Protein AF-A0A0A1WTT0-F1 (afdb_monomer_lite)

Foldseek 3Di:
DDQLEFFAEAEAEDPADFDPVLVCVQAVPPPDDDDPPDPDDDSDDVVVLSCVPDVDHFDGPYYYHPPDPVSVVVLLVQLCCCQVVVFAAEEEEEAQAQDDPLVVCLCNQAVSVVVSCVVQVKFWAKKFKWKWQFDFADIDTPQDPPPDPPPDPPPPPDDRPGMDGHSVSVNVCSVPVVVVVSVVHLFKIKMKMWIWMAGPVRDIGIYIYIYIYGHCVSDDPVRLVLLLVLLLQLADLDADPSDTRVSNVSNVCSYPVHSYRYYYYQYAYRDPPCSVSNCSSSSSSSSNRNNSPDDDPDDDDDPPDDPPCVVVVVVPPDPDDDDDDDDDDDDDDDD

Structure (mmCIF, N/CA/C/O backbone):
data_AF-A0A0A1WTT0-F1
#
_entry.id   AF-A0A0A1WTT0-F1
#
loop_
_atom_site.group_PDB
_atom_site.id
_atom_site.type_symbol
_atom_site.label_atom_id
_atom_site.label_alt_id
_atom_site.label_comp_id
_atom_site.label_asym_id
_atom_site.label_entity_id
_atom_site.label_seq_id
_atom_site.pdbx_PDB_ins_code
_atom_site.Cartn_x
_atom_site.Cartn_y
_atom_site.Cartn_z
_atom_site.occupancy
_atom_site.B_iso_or_equiv
_atom_site.auth_seq_id
_atom_site.auth_comp_id
_atom_site.auth_asym_id
_atom_site.auth_atom_id
_atom_site.pdbx_PDB_model_num
ATOM 1 N N . MET A 1 1 ? -6.371 -22.970 2.492 1.00 36.97 1 MET A N 1
ATOM 2 C CA . MET A 1 1 ? -5.450 -22.029 3.170 1.00 36.97 1 MET A CA 1
ATOM 3 C C . MET A 1 1 ? -5.203 -20.861 2.227 1.00 36.97 1 MET A C 1
ATOM 5 O O . MET A 1 1 ? -4.864 -21.120 1.080 1.00 36.97 1 MET A O 1
ATOM 9 N N . SER A 1 2 ? -5.451 -19.620 2.660 1.00 51.97 2 SER A N 1
ATOM 10 C CA . SER A 1 2 ? -5.207 -18.418 1.844 1.00 51.97 2 SER A CA 1
ATOM 11 C C . SER A 1 2 ? -3.703 -18.248 1.595 1.00 51.97 2 SER A C 1
ATOM 13 O O . SER A 1 2 ? -2.897 -18.455 2.506 1.00 51.97 2 SER A O 1
ATOM 15 N N . ARG A 1 3 ? -3.309 -17.931 0.357 1.00 72.06 3 ARG A N 1
ATOM 16 C CA . ARG A 1 3 ? -1.909 -17.663 -0.005 1.00 72.06 3 ARG A CA 1
ATOM 17 C C . ARG A 1 3 ? -1.491 -16.350 0.666 1.00 72.06 3 ARG A C 1
ATOM 19 O O . ARG A 1 3 ? -2.094 -15.319 0.397 1.00 72.06 3 ARG A O 1
ATOM 26 N N . ARG A 1 4 ? -0.460 -16.386 1.521 1.00 84.12 4 ARG A N 1
ATOM 27 C CA . ARG A 1 4 ? -0.022 -15.227 2.333 1.00 84.12 4 ARG A CA 1
ATOM 28 C C . ARG A 1 4 ? 0.503 -14.044 1.519 1.00 84.12 4 ARG A C 1
ATOM 30 O O . ARG A 1 4 ? 0.520 -12.928 2.015 1.00 84.12 4 ARG A O 1
ATOM 37 N N . GLN A 1 5 ? 0.979 -14.301 0.307 1.00 89.31 5 GLN A N 1
ATOM 38 C CA . GLN A 1 5 ? 1.577 -13.302 -0.570 1.00 89.31 5 GLN A CA 1
ATOM 39 C C . GLN A 1 5 ? 0.854 -13.325 -1.914 1.00 89.31 5 GLN A C 1
ATOM 41 O O . GLN A 1 5 ? 0.660 -14.406 -2.475 1.00 89.31 5 GLN A O 1
ATOM 46 N N . ARG A 1 6 ? 0.466 -12.155 -2.423 1.00 91.38 6 ARG A N 1
ATOM 47 C CA . ARG A 1 6 ? -0.276 -12.006 -3.684 1.00 91.38 6 ARG A CA 1
ATOM 48 C C . ARG A 1 6 ? 0.384 -10.971 -4.581 1.00 91.38 6 ARG A C 1
ATOM 50 O O . ARG A 1 6 ? 0.850 -9.946 -4.088 1.00 91.38 6 ARG A O 1
ATOM 57 N N . VAL A 1 7 ? 0.404 -11.232 -5.884 1.00 91.88 7 VAL A N 1
ATOM 58 C CA . VAL A 1 7 ? 0.901 -10.303 -6.906 1.00 91.88 7 VAL A CA 1
ATOM 59 C C . VAL A 1 7 ? -0.252 -9.848 -7.786 1.00 91.88 7 VAL A C 1
ATOM 61 O O . VAL A 1 7 ? -0.847 -10.635 -8.522 1.00 91.88 7 VAL A O 1
ATOM 64 N N . VAL A 1 8 ? -0.537 -8.556 -7.714 1.00 92.50 8 VAL A N 1
ATOM 65 C CA . VAL A 1 8 ? -1.578 -7.861 -8.463 1.00 92.50 8 VAL A CA 1
ATOM 66 C C . VAL A 1 8 ? -0.905 -6.925 -9.461 1.00 92.50 8 VAL A C 1
ATOM 68 O O . VAL A 1 8 ? -0.031 -6.140 -9.097 1.00 92.50 8 VAL A O 1
ATOM 71 N N . VAL A 1 9 ? -1.316 -6.980 -10.722 1.00 91.19 9 VAL A N 1
ATOM 72 C CA . VAL A 1 9 ? -0.890 -6.032 -11.754 1.00 91.19 9 VAL A CA 1
ATOM 73 C C . VAL A 1 9 ? -2.063 -5.130 -12.095 1.00 91.19 9 VAL A C 1
ATOM 75 O O . VAL A 1 9 ? -3.096 -5.583 -12.593 1.00 91.19 9 VAL A O 1
ATOM 78 N N . VAL A 1 10 ? -1.895 -3.845 -11.805 1.00 89.56 10 VAL A N 1
ATOM 79 C CA . VAL A 1 10 ? -2.859 -2.801 -12.130 1.00 89.56 10 VAL A CA 1
ATOM 80 C C . VAL A 1 10 ? -2.398 -2.113 -13.398 1.00 89.56 10 VAL A C 1
ATOM 82 O O . VAL A 1 10 ? -1.283 -1.615 -13.485 1.00 89.56 10 VAL A O 1
ATOM 85 N N . VAL A 1 11 ? -3.256 -2.108 -14.401 1.00 86.00 11 VAL A N 1
ATOM 86 C CA . VAL A 1 11 ? -2.989 -1.498 -15.690 1.00 86.00 11 VAL A CA 1
ATOM 87 C C . VAL A 1 11 ? -3.626 -0.115 -15.693 1.00 86.00 11 VAL A C 1
ATOM 89 O O . VAL A 1 11 ? -4.854 0.012 -15.692 1.00 86.00 11 VAL A O 1
ATOM 92 N N . ASP A 1 12 ? -2.786 0.915 -15.662 1.00 76.56 12 ASP A N 1
ATOM 93 C CA . ASP A 1 12 ? -3.220 2.306 -15.637 1.00 76.56 12 ASP A CA 1
ATOM 94 C C . ASP A 1 12 ? -3.376 2.825 -17.065 1.00 76.56 12 ASP A C 1
ATOM 96 O O . ASP A 1 12 ? -2.408 2.983 -17.815 1.00 76.56 12 ASP A O 1
ATOM 100 N N . GLU A 1 13 ? -4.622 3.093 -17.444 1.00 63.16 13 GLU A N 1
ATOM 101 C CA . GLU A 1 13 ? -4.961 3.743 -18.705 1.00 63.16 13 GLU A CA 1
ATOM 102 C C . GLU A 1 13 ? -4.506 5.212 -18.636 1.00 63.16 13 GLU A C 1
ATOM 104 O O . GLU A 1 13 ? -5.165 6.045 -18.010 1.00 63.16 13 GLU A O 1
ATOM 109 N N . ASP A 1 14 ? -3.378 5.559 -19.270 1.00 53.72 14 ASP A N 1
ATOM 110 C CA . ASP A 1 14 ? -3.064 6.972 -19.499 1.00 53.72 14 ASP A CA 1
ATOM 111 C C . ASP A 1 14 ? -4.122 7.493 -20.486 1.00 53.72 14 ASP A C 1
ATOM 113 O O . ASP A 1 14 ? -4.325 6.931 -21.566 1.00 53.72 14 ASP A O 1
ATOM 117 N N . VAL A 1 15 ? -4.800 8.586 -20.132 1.00 45.38 15 VAL A N 1
ATOM 118 C CA . VAL A 1 15 ? -5.908 9.211 -20.890 1.00 45.38 15 VAL A CA 1
ATOM 119 C C . VAL A 1 15 ? -5.448 9.721 -22.278 1.00 45.38 15 VAL A C 1
ATOM 121 O O . VAL A 1 15 ? -6.205 10.315 -23.040 1.00 45.38 15 VAL A O 1
ATOM 124 N N . ARG A 1 16 ? -4.191 9.459 -22.655 1.00 43.25 16 ARG A N 1
ATOM 125 C CA . ARG A 1 16 ? -3.524 9.870 -23.895 1.00 43.25 16 ARG A CA 1
ATOM 126 C C . ARG A 1 16 ? -3.269 8.707 -24.867 1.00 43.25 16 ARG A C 1
ATOM 128 O O . ARG A 1 16 ? -2.198 8.613 -25.464 1.00 43.25 16 ARG A O 1
ATOM 135 N N . GLY A 1 17 ? -4.281 7.866 -25.086 1.00 40.44 17 GLY A N 1
ATOM 136 C CA . GLY A 1 17 ? -4.440 7.124 -26.347 1.00 40.44 17 GLY A CA 1
ATOM 137 C C . GLY A 1 17 ? -3.647 5.821 -26.508 1.00 40.44 17 GLY A C 1
ATOM 138 O O . GLY A 1 17 ? -3.229 5.503 -27.626 1.00 40.44 17 GLY A O 1
ATOM 139 N N . GLY A 1 18 ? -3.427 5.073 -25.425 1.00 47.12 18 GLY A N 1
ATOM 140 C CA . GLY A 1 18 ? -3.082 3.649 -25.516 1.00 47.12 18 GLY A CA 1
ATOM 141 C C . GLY A 1 18 ? -4.341 2.797 -25.706 1.00 47.12 18 GLY A C 1
ATOM 142 O O . GLY A 1 18 ? -5.344 3.073 -25.057 1.00 47.12 18 GLY A O 1
ATOM 143 N N . ASP A 1 19 ? -4.308 1.798 -26.595 1.00 51.75 19 ASP A N 1
ATOM 144 C CA . ASP A 1 19 ? -5.422 0.855 -26.778 1.00 51.75 19 ASP A CA 1
ATOM 145 C C . ASP A 1 19 ? -5.359 -0.242 -25.691 1.00 51.75 19 ASP A C 1
ATOM 147 O O . ASP A 1 19 ? -4.393 -1.014 -25.669 1.00 51.75 19 ASP A O 1
ATOM 151 N N . PRO A 1 20 ? -6.347 -0.328 -24.778 1.00 51.94 20 PRO A N 1
ATOM 152 C CA . PRO A 1 20 ? -6.371 -1.329 -23.714 1.00 51.94 20 PRO A CA 1
ATOM 153 C C . PRO A 1 20 ? -6.435 -2.769 -24.239 1.00 51.94 20 PRO A C 1
ATOM 155 O O . PRO A 1 20 ? -5.891 -3.668 -23.597 1.00 51.94 20 PRO A O 1
ATOM 158 N N . GLU A 1 21 ? -7.066 -3.004 -25.395 1.00 51.12 21 GLU A N 1
ATOM 159 C CA . GLU A 1 21 ? -7.228 -4.351 -25.963 1.00 51.12 21 GLU A CA 1
ATOM 160 C C . GLU A 1 21 ? -5.895 -4.918 -26.482 1.00 51.12 21 GLU A C 1
ATOM 162 O O . GLU A 1 21 ? -5.676 -6.128 -26.434 1.00 51.12 21 GLU A O 1
ATOM 167 N N . GLU A 1 22 ? -4.947 -4.067 -26.900 1.00 50.66 22 GLU A N 1
ATOM 168 C CA . GLU A 1 22 ? -3.605 -4.516 -27.302 1.00 50.66 22 GLU A CA 1
ATOM 169 C C . GLU A 1 22 ? -2.784 -5.039 -26.112 1.00 50.66 22 GLU A C 1
ATOM 171 O O . GLU A 1 22 ? -2.029 -6.002 -26.262 1.00 50.66 22 GLU A O 1
ATOM 176 N N . PHE A 1 23 ? -2.936 -4.434 -24.929 1.00 51.00 23 PHE A N 1
ATOM 177 C CA . PHE A 1 23 ? -2.198 -4.818 -23.720 1.00 51.00 23 PHE A CA 1
ATOM 178 C C . PHE A 1 23 ? -2.735 -6.116 -23.096 1.00 51.00 23 PHE A C 1
ATOM 180 O O . PHE A 1 23 ? -1.971 -6.915 -22.549 1.00 51.00 23 PHE A O 1
ATOM 187 N N . ARG A 1 24 ? -4.038 -6.381 -23.257 1.00 52.38 24 ARG A N 1
ATOM 188 C CA . ARG A 1 24 ? -4.673 -7.640 -22.835 1.00 52.38 24 ARG A CA 1
ATOM 189 C C . ARG A 1 24 ? -4.136 -8.879 -23.547 1.00 52.38 24 ARG A C 1
ATOM 191 O O . ARG A 1 24 ? -4.248 -9.957 -22.992 1.00 52.38 24 ARG A O 1
ATOM 198 N N . ASN A 1 25 ? -3.560 -8.743 -24.741 1.00 50.09 25 ASN A N 1
ATOM 199 C CA . ASN A 1 25 ? -2.991 -9.880 -25.475 1.00 50.09 25 ASN A CA 1
ATOM 200 C C . ASN A 1 25 ? -1.596 -10.293 -24.964 1.00 50.09 25 ASN A C 1
ATOM 202 O O . ASN A 1 25 ? -1.120 -11.375 -25.294 1.00 50.09 25 ASN A O 1
ATOM 206 N N . ILE A 1 26 ? -0.928 -9.427 -24.192 1.00 51.97 26 ILE A N 1
ATOM 207 C CA . ILE A 1 26 ? 0.430 -9.641 -23.659 1.00 51.97 26 ILE A CA 1
ATOM 208 C C . ILE A 1 26 ? 0.383 -10.329 -22.290 1.00 51.97 26 ILE A C 1
ATOM 210 O O . ILE A 1 26 ? 1.201 -11.197 -21.982 1.00 51.97 26 ILE A O 1
ATOM 214 N N . LEU A 1 27 ? -0.574 -9.926 -21.459 1.00 49.44 27 LEU A N 1
ATOM 215 C CA . LEU A 1 27 ? -0.872 -10.569 -20.188 1.00 49.44 27 LEU A CA 1
ATOM 216 C C . LEU A 1 27 ? -1.877 -11.675 -20.488 1.00 49.44 27 LEU A C 1
ATOM 218 O O . LEU A 1 27 ? -2.941 -11.366 -21.003 1.00 49.44 27 LEU A O 1
ATOM 222 N N . ASP A 1 28 ? -1.568 -12.941 -20.203 1.00 46.09 28 ASP A N 1
ATOM 223 C CA . ASP A 1 28 ? -2.525 -14.048 -20.370 1.00 46.09 28 ASP A CA 1
ATOM 224 C C . ASP A 1 28 ? -3.651 -13.864 -19.352 1.00 46.09 28 ASP A C 1
ATOM 226 O O . ASP A 1 28 ? -3.653 -14.438 -18.263 1.00 46.09 28 ASP A O 1
ATOM 230 N N . LEU A 1 29 ? -4.592 -12.980 -19.685 1.00 42.16 29 LEU A N 1
ATOM 231 C CA . LEU A 1 29 ? -5.858 -12.783 -19.008 1.00 42.16 29 LEU A CA 1
ATOM 232 C C . LEU A 1 29 ? -6.718 -14.001 -19.328 1.00 42.16 29 LEU A C 1
ATOM 234 O O . LEU A 1 29 ? -7.735 -13.912 -20.015 1.00 42.16 29 LEU A O 1
ATOM 238 N N . SER A 1 30 ? -6.312 -15.167 -18.831 1.00 31.83 30 SER A N 1
ATOM 239 C CA . SE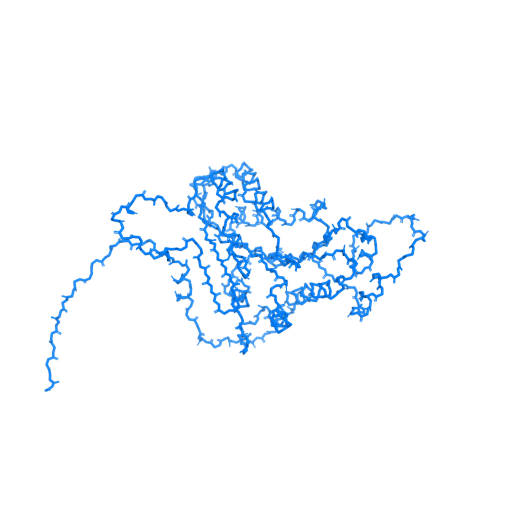R A 1 30 ? -7.128 -16.370 -18.848 1.00 31.83 30 SER A CA 1
ATOM 240 C C . SER A 1 30 ? -8.250 -16.223 -17.812 1.00 31.83 30 SER A C 1
ATOM 242 O O . SER A 1 30 ? -8.280 -16.893 -16.784 1.00 31.83 30 SER A O 1
ATOM 244 N N . MET A 1 31 ? -9.167 -15.299 -18.084 1.00 35.84 31 MET A N 1
ATOM 245 C CA . MET A 1 31 ? -10.524 -15.245 -17.560 1.00 35.84 31 MET A CA 1
ATOM 246 C C . MET A 1 31 ? -11.417 -15.171 -18.796 1.00 35.84 31 MET A C 1
ATOM 248 O O . MET A 1 31 ? -11.754 -14.110 -19.313 1.00 35.84 31 MET A O 1
ATOM 252 N N . SER A 1 32 ? -11.702 -16.353 -19.325 1.00 32.94 32 SER A N 1
ATOM 253 C CA . SER A 1 32 ? -12.512 -16.608 -20.506 1.00 32.94 32 SER A CA 1
ATOM 254 C C . SER A 1 32 ? -13.862 -15.883 -20.472 1.00 32.94 32 SER A C 1
ATOM 256 O O . SER A 1 32 ? -14.741 -16.244 -19.689 1.00 32.94 32 SER A O 1
ATOM 258 N N . ILE A 1 33 ? -14.065 -14.953 -21.406 1.00 30.52 33 ILE A N 1
ATOM 259 C CA . ILE A 1 33 ? -15.379 -14.683 -21.999 1.00 30.52 33 ILE A CA 1
ATOM 260 C C . ILE A 1 33 ? -15.189 -14.763 -23.520 1.00 30.52 33 ILE A C 1
ATOM 262 O O . ILE A 1 33 ? -14.532 -13.893 -24.092 1.00 30.52 33 ILE A O 1
ATOM 266 N N . PRO A 1 34 ? -15.706 -15.798 -24.204 1.00 31.39 34 PRO A N 1
ATOM 267 C CA . PRO A 1 34 ? -15.620 -15.878 -25.652 1.00 31.39 34 PRO A CA 1
ATOM 268 C C . PRO A 1 34 ? -16.610 -14.873 -26.252 1.00 31.39 34 PRO A C 1
ATOM 270 O O . PRO A 1 34 ? -17.809 -15.135 -26.308 1.00 31.39 34 PRO A O 1
ATOM 273 N N . SER A 1 35 ? -16.124 -13.713 -26.692 1.00 30.98 35 SER A N 1
ATOM 274 C CA . SER A 1 35 ? -16.900 -12.828 -27.565 1.00 30.98 35 SER A CA 1
ATOM 275 C C . SER A 1 35 ? -16.474 -13.070 -29.020 1.00 30.98 35 SER A C 1
ATOM 277 O O . SER A 1 35 ? -15.307 -12.847 -29.344 1.00 30.98 35 SER A O 1
ATOM 279 N N . PRO A 1 36 ? -17.367 -13.528 -29.922 1.00 32.72 36 PRO A N 1
ATOM 280 C CA . PRO A 1 36 ? -17.009 -13.873 -31.300 1.00 32.72 36 PRO A CA 1
ATOM 281 C C . PRO A 1 36 ? -16.819 -12.662 -32.230 1.00 32.72 36 PRO A C 1
ATOM 283 O O . PRO A 1 36 ? -16.646 -12.829 -33.436 1.00 32.72 36 PRO A O 1
ATOM 286 N N . ALA A 1 37 ? -16.839 -11.438 -31.705 1.00 33.56 37 ALA A N 1
ATOM 287 C CA . ALA A 1 37 ? -16.840 -10.222 -32.505 1.00 33.56 37 ALA A CA 1
ATOM 288 C C . ALA A 1 37 ? -15.607 -9.367 -32.216 1.00 33.56 37 ALA A C 1
ATOM 290 O O . ALA A 1 37 ? -15.724 -8.391 -31.497 1.00 33.56 37 ALA A O 1
ATOM 291 N N . LEU A 1 38 ? -14.441 -9.726 -32.765 1.00 35.44 38 LEU A N 1
ATOM 292 C CA . LEU A 1 38 ? -13.295 -8.815 -32.945 1.00 35.44 38 LEU A CA 1
ATOM 293 C C . LEU A 1 38 ? -12.311 -9.412 -33.972 1.00 35.44 38 LEU A C 1
ATOM 295 O O . LEU A 1 38 ? -11.136 -9.655 -33.712 1.00 35.44 38 LEU A O 1
ATOM 299 N N . LYS A 1 39 ? -12.804 -9.669 -35.190 1.00 33.00 39 LYS A N 1
ATOM 300 C CA . LYS A 1 39 ? -11.925 -9.793 -36.358 1.00 33.00 39 LYS A CA 1
ATOM 301 C C . LYS A 1 39 ? -11.583 -8.391 -36.852 1.00 33.00 39 LYS A C 1
ATOM 303 O O . LYS A 1 39 ? -12.399 -7.745 -37.497 1.00 33.00 39 LYS A O 1
ATOM 308 N N . GLY A 1 40 ? -10.345 -7.991 -36.583 1.00 36.81 40 GLY A N 1
ATOM 309 C CA . GLY A 1 40 ? -9.610 -7.030 -37.396 1.00 36.81 40 GLY A CA 1
ATOM 310 C C . GLY A 1 40 ? -9.748 -5.573 -36.987 1.00 36.81 40 GLY A C 1
ATOM 311 O O . GLY A 1 40 ? -10.482 -4.843 -37.627 1.00 36.81 40 GLY A O 1
ATOM 312 N N . PHE A 1 41 ? -8.920 -5.128 -36.042 1.00 31.88 41 PHE A N 1
ATOM 313 C CA . PHE A 1 41 ? -8.279 -3.811 -36.102 1.00 31.88 41 PHE A CA 1
ATOM 314 C C . PHE A 1 41 ? -6.842 -3.934 -35.568 1.00 31.88 41 PHE A C 1
ATOM 316 O O . PHE A 1 41 ? -6.527 -4.809 -34.767 1.00 31.88 41 PHE A O 1
ATOM 323 N N . LYS A 1 42 ? -5.938 -3.158 -36.169 1.00 38.00 42 LYS A N 1
ATOM 324 C CA . LYS A 1 42 ? -4.487 -3.382 -36.229 1.00 38.00 42 LYS A CA 1
ATOM 325 C C . LYS A 1 42 ? -3.784 -3.222 -34.872 1.00 38.00 42 LYS A C 1
ATOM 327 O O . LYS A 1 42 ? -3.286 -2.145 -34.577 1.00 38.00 42 LYS A O 1
ATOM 332 N N . SER A 1 43 ? -3.654 -4.342 -34.162 1.00 39.31 43 SER A N 1
ATOM 333 C CA . SER A 1 43 ? -2.720 -4.583 -33.056 1.00 39.31 43 SER A CA 1
ATOM 334 C C . SER A 1 43 ? -1.309 -4.851 -33.588 1.00 39.31 43 SER A C 1
ATOM 336 O O . SER A 1 43 ? -1.030 -5.948 -34.070 1.00 39.31 43 SER A O 1
ATOM 338 N N . ALA A 1 44 ? -0.418 -3.856 -33.596 1.00 36.12 44 ALA A N 1
ATOM 339 C CA . ALA A 1 44 ? 0.934 -4.067 -34.144 1.00 36.12 44 ALA A CA 1
ATOM 340 C C . ALA A 1 44 ? 2.075 -3.342 -33.423 1.00 36.12 44 ALA A C 1
ATOM 342 O O . ALA A 1 44 ? 3.227 -3.751 -33.580 1.00 36.12 44 ALA A O 1
ATOM 343 N N . ILE A 1 45 ? 1.804 -2.284 -32.652 1.00 38.31 45 ILE A N 1
ATOM 344 C CA . ILE A 1 45 ? 2.880 -1.445 -32.100 1.00 38.31 45 ILE A CA 1
ATOM 345 C C . ILE A 1 45 ? 3.226 -1.855 -30.662 1.00 38.31 45 ILE A C 1
ATOM 347 O O . ILE A 1 45 ? 4.407 -2.044 -30.380 1.00 38.31 45 ILE A O 1
ATOM 351 N N . TYR A 1 46 ? 2.244 -2.100 -29.782 1.00 37.06 46 TYR A N 1
ATOM 352 C CA . TYR A 1 46 ? 2.532 -2.595 -28.424 1.00 37.06 46 TYR A CA 1
ATOM 353 C C . TYR A 1 46 ? 2.825 -4.086 -28.368 1.00 37.06 46 TYR A C 1
ATOM 355 O O . TYR A 1 46 ? 3.748 -4.493 -27.662 1.00 37.06 46 TYR A O 1
ATOM 363 N N . ALA A 1 47 ? 2.091 -4.879 -29.159 1.00 36.25 47 ALA A N 1
ATOM 364 C CA . ALA A 1 47 ? 2.333 -6.310 -29.292 1.00 36.25 47 ALA A CA 1
ATOM 365 C C . ALA A 1 47 ? 3.805 -6.582 -29.639 1.00 36.25 47 ALA A C 1
ATOM 367 O O . ALA A 1 47 ? 4.420 -7.418 -28.996 1.00 36.25 47 ALA A O 1
ATOM 368 N N . LYS A 1 48 ? 4.418 -5.794 -30.540 1.00 35.00 48 LYS A N 1
ATOM 369 C CA . LYS A 1 48 ? 5.840 -5.937 -30.889 1.00 35.00 48 LYS A CA 1
ATOM 370 C C . LYS A 1 48 ? 6.796 -5.704 -29.715 1.00 35.00 48 LYS A C 1
ATOM 372 O O . LYS A 1 48 ? 7.737 -6.475 -29.561 1.00 35.00 48 LYS A O 1
ATOM 377 N N . TRP A 1 49 ? 6.589 -4.675 -28.893 1.00 36.44 49 TRP A N 1
ATOM 378 C CA . TRP A 1 49 ? 7.536 -4.332 -27.821 1.00 36.44 49 TRP A CA 1
ATOM 379 C C . TRP A 1 49 ? 7.512 -5.335 -26.671 1.00 36.44 49 TRP A C 1
ATOM 381 O O . TRP A 1 49 ? 8.572 -5.795 -26.259 1.00 36.44 49 TRP A O 1
ATOM 391 N N . ALA A 1 50 ? 6.330 -5.781 -26.248 1.00 38.53 50 ALA A N 1
ATOM 392 C CA . ALA A 1 50 ? 6.245 -6.812 -25.219 1.00 38.53 50 ALA A CA 1
ATOM 393 C C . ALA A 1 50 ? 6.649 -8.210 -25.727 1.00 38.53 50 ALA A C 1
ATOM 395 O O . ALA A 1 50 ? 7.241 -8.982 -24.973 1.00 38.53 50 ALA A O 1
ATOM 396 N N . THR A 1 51 ? 6.422 -8.527 -27.014 1.00 40.59 51 THR A N 1
ATOM 397 C CA . THR A 1 51 ? 6.892 -9.799 -27.606 1.00 40.59 51 THR A CA 1
ATOM 398 C C . THR A 1 51 ? 8.411 -9.896 -27.741 1.00 40.59 51 THR A C 1
ATOM 400 O O . THR A 1 51 ? 8.930 -11.003 -27.850 1.00 40.59 51 THR A O 1
ATOM 403 N N . HIS A 1 52 ? 9.147 -8.776 -27.733 1.00 39.50 52 HIS A N 1
ATOM 404 C CA . HIS A 1 52 ? 10.610 -8.818 -27.823 1.00 39.50 52 HIS A CA 1
ATOM 405 C C . HIS A 1 52 ? 11.292 -9.203 -26.498 1.00 39.50 52 HIS A C 1
ATOM 407 O O . HIS A 1 52 ? 12.409 -9.716 -26.544 1.00 39.50 52 HIS A O 1
ATOM 413 N N . ALA A 1 53 ? 10.643 -9.003 -25.344 1.00 44.88 53 ALA A N 1
ATOM 414 C CA . ALA A 1 53 ? 11.217 -9.299 -24.025 1.00 44.88 53 ALA A CA 1
ATOM 415 C C . ALA A 1 53 ? 10.689 -10.600 -23.394 1.00 44.88 53 ALA A C 1
ATOM 417 O O . ALA A 1 53 ? 11.427 -11.272 -22.672 1.00 44.88 53 ALA A O 1
ATOM 418 N N . HIS A 1 54 ? 9.444 -10.991 -23.682 1.00 46.53 54 HIS A N 1
ATOM 419 C CA . HIS A 1 54 ? 8.823 -12.172 -23.082 1.00 46.53 54 HIS A CA 1
ATOM 420 C C . HIS A 1 54 ? 8.280 -13.114 -24.164 1.00 46.53 54 HIS A C 1
ATOM 422 O O . HIS A 1 54 ? 7.282 -12.835 -24.821 1.00 46.53 54 HIS A O 1
ATOM 428 N N . THR A 1 55 ? 8.945 -14.259 -24.344 1.00 46.62 55 THR A N 1
ATOM 429 C CA . THR A 1 55 ? 8.531 -15.330 -25.271 1.00 46.62 55 THR A CA 1
ATOM 430 C C . THR A 1 55 ? 7.401 -16.203 -24.718 1.00 46.62 55 THR A C 1
ATOM 432 O O . THR A 1 55 ? 6.858 -17.034 -25.444 1.00 46.62 55 THR A O 1
ATOM 435 N N . GLN A 1 56 ? 7.037 -16.020 -23.445 1.00 52.72 56 GLN A N 1
ATOM 436 C CA . GLN A 1 56 ? 5.935 -16.706 -22.778 1.00 52.72 56 GLN A CA 1
ATOM 437 C C . GLN A 1 56 ? 4.981 -15.700 -22.126 1.00 52.72 56 GLN A C 1
ATOM 439 O O . GLN A 1 56 ? 5.430 -14.636 -21.689 1.00 52.72 56 GLN A O 1
ATOM 444 N N . PRO A 1 57 ? 3.685 -16.035 -22.012 1.00 63.72 57 PRO A N 1
ATOM 445 C CA . PRO A 1 57 ? 2.724 -15.155 -21.374 1.00 63.72 57 PRO A CA 1
ATOM 446 C C . PRO A 1 57 ? 2.992 -15.016 -19.869 1.00 63.72 57 PRO A C 1
ATOM 448 O O . PRO A 1 57 ? 3.214 -16.011 -19.173 1.00 63.72 57 PRO A O 1
ATOM 451 N N . LEU A 1 58 ? 2.943 -13.785 -19.356 1.00 73.25 58 LEU A N 1
ATOM 452 C CA . LEU A 1 58 ? 3.095 -13.511 -17.925 1.00 73.25 58 LEU A CA 1
ATOM 453 C C . LEU A 1 58 ? 1.808 -13.866 -17.168 1.00 73.25 58 LEU A C 1
ATOM 455 O O . LEU A 1 58 ? 0.705 -13.597 -17.646 1.00 73.25 58 LEU A O 1
ATOM 459 N N . ARG A 1 59 ? 1.952 -14.447 -15.969 1.00 77.00 59 ARG A N 1
ATOM 460 C CA . ARG A 1 59 ? 0.841 -14.853 -15.094 1.00 77.00 59 ARG A CA 1
ATOM 461 C C . ARG A 1 59 ? 0.997 -14.249 -13.704 1.00 77.00 59 ARG A C 1
ATOM 463 O O . ARG A 1 59 ? 2.085 -14.302 -13.139 1.00 77.00 59 ARG A O 1
ATOM 470 N N . PHE A 1 60 ? -0.101 -13.735 -13.156 1.00 86.44 60 PHE A N 1
ATOM 471 C CA . PHE A 1 60 ? -0.175 -13.090 -11.841 1.00 86.44 60 PHE A CA 1
ATOM 472 C C . PHE A 1 60 ? -1.458 -13.511 -11.111 1.00 86.44 60 PHE A C 1
ATOM 474 O O . PHE A 1 60 ? -2.354 -14.077 -11.735 1.00 86.44 60 PHE A O 1
ATOM 481 N N . ASP A 1 61 ? -1.568 -13.238 -9.805 1.00 88.25 61 ASP A N 1
ATOM 482 C CA . ASP A 1 61 ? -2.771 -13.594 -9.032 1.00 88.25 61 ASP A CA 1
ATOM 483 C C . ASP A 1 61 ? -3.994 -12.765 -9.456 1.00 88.25 61 ASP A C 1
ATOM 485 O O . ASP A 1 61 ? -5.125 -13.244 -9.385 1.00 88.25 61 ASP A O 1
ATOM 489 N N . CYS A 1 62 ? -3.774 -11.523 -9.898 1.00 89.62 62 CYS A N 1
ATOM 490 C CA . CYS A 1 62 ? -4.816 -10.627 -10.387 1.00 89.62 62 CYS A CA 1
ATOM 491 C C . CYS A 1 62 ? -4.231 -9.634 -11.399 1.00 89.62 62 CYS A C 1
ATOM 493 O O . CYS A 1 62 ? -3.158 -9.076 -11.172 1.00 89.62 62 CYS A O 1
ATOM 495 N N . VAL A 1 63 ? -4.932 -9.406 -12.513 1.00 87.00 63 VAL A N 1
ATOM 496 C CA . VAL A 1 63 ? -4.542 -8.444 -13.554 1.00 87.00 63 VAL A CA 1
ATOM 497 C C . VAL A 1 63 ? -5.772 -7.674 -14.016 1.00 87.00 63 VAL A C 1
ATOM 499 O O . VAL A 1 63 ? -6.745 -8.274 -14.469 1.00 87.00 63 VAL A O 1
ATOM 502 N N . GLY A 1 64 ? -5.744 -6.348 -13.936 1.00 85.00 64 GLY A N 1
ATOM 503 C CA . GLY A 1 64 ? -6.850 -5.512 -14.404 1.00 85.00 64 GLY A CA 1
ATOM 504 C C . GLY A 1 64 ? -6.588 -4.031 -14.191 1.00 85.00 64 GLY A C 1
ATOM 505 O O . GLY A 1 64 ? -5.491 -3.639 -13.831 1.00 85.00 64 GLY A O 1
ATOM 506 N N . THR A 1 65 ? -7.594 -3.192 -14.391 1.00 84.81 65 THR A N 1
ATOM 507 C CA . THR A 1 65 ? -7.536 -1.755 -14.098 1.00 84.81 65 THR A CA 1
ATOM 508 C C . THR A 1 65 ? -8.161 -1.466 -12.733 1.00 84.81 65 THR A C 1
ATOM 510 O O . THR A 1 65 ? -8.956 -2.253 -12.211 1.00 84.81 65 THR A O 1
ATOM 513 N N . THR A 1 66 ? -7.891 -0.295 -12.156 1.00 80.75 66 THR A N 1
ATOM 514 C CA . THR A 1 66 ? -8.532 0.160 -10.900 1.00 80.75 66 THR A CA 1
ATOM 515 C C . THR A 1 66 ? -10.069 0.216 -10.980 1.00 80.75 66 THR A C 1
ATOM 517 O O . THR A 1 66 ? -10.772 0.154 -9.963 1.00 80.75 66 THR A O 1
ATOM 520 N N . ARG A 1 67 ? -10.627 0.281 -12.199 1.00 81.31 67 ARG A N 1
ATOM 521 C CA . ARG A 1 67 ? -12.075 0.253 -12.458 1.00 81.31 67 ARG A CA 1
ATOM 522 C C . ARG A 1 67 ? -12.670 -1.149 -12.350 1.00 81.31 67 ARG A C 1
ATOM 524 O O . ARG A 1 67 ? -13.875 -1.269 -12.108 1.00 81.31 67 ARG A O 1
ATOM 531 N N . ASN A 1 68 ? -11.872 -2.206 -12.473 1.00 85.19 68 ASN A N 1
ATOM 532 C CA . ASN A 1 68 ? -12.361 -3.572 -12.348 1.00 85.19 68 ASN A CA 1
ATOM 533 C C . ASN A 1 68 ? -12.737 -3.905 -10.894 1.00 85.19 68 ASN A C 1
ATOM 535 O O . ASN A 1 68 ? -11.977 -3.669 -9.955 1.00 85.19 68 ASN A O 1
ATOM 539 N N . ALA A 1 69 ? -13.920 -4.497 -10.701 1.00 87.44 69 ALA A N 1
ATOM 540 C CA . ALA A 1 69 ? -14.412 -4.868 -9.372 1.00 87.44 69 ALA A CA 1
ATOM 541 C C . ALA A 1 69 ? -13.518 -5.906 -8.675 1.00 87.44 69 ALA A C 1
ATOM 543 O O . ALA A 1 69 ? -13.316 -5.816 -7.469 1.00 87.44 69 ALA A O 1
ATOM 544 N N . PHE A 1 70 ? -12.942 -6.842 -9.433 1.00 86.62 70 PHE A N 1
ATOM 545 C CA . PHE A 1 70 ? -12.045 -7.866 -8.895 1.00 86.62 70 PHE A CA 1
ATOM 546 C C . PHE A 1 70 ? -10.697 -7.291 -8.421 1.00 86.62 70 PHE A C 1
ATOM 548 O O . PHE A 1 70 ? -10.157 -7.774 -7.436 1.00 86.62 70 PHE A O 1
ATOM 555 N N . VAL A 1 71 ? -10.188 -6.209 -9.032 1.00 87.38 71 VAL A N 1
ATOM 556 C CA . VAL A 1 71 ? -8.999 -5.497 -8.522 1.00 87.38 71 VAL A CA 1
ATOM 557 C C . VAL A 1 71 ? -9.332 -4.803 -7.203 1.00 87.38 71 VAL A C 1
ATOM 559 O O . VAL A 1 71 ? -8.579 -4.897 -6.241 1.00 87.38 71 VAL A O 1
ATOM 562 N N . ARG A 1 72 ? -10.503 -4.157 -7.104 1.00 90.00 72 ARG A N 1
ATOM 563 C CA . ARG A 1 72 ? -10.962 -3.581 -5.827 1.00 90.00 72 ARG A CA 1
ATOM 564 C C . ARG A 1 72 ? -11.171 -4.639 -4.743 1.00 90.00 72 ARG A C 1
ATOM 566 O O . ARG A 1 72 ? -10.936 -4.355 -3.570 1.00 90.00 72 ARG A O 1
ATOM 573 N N . ALA A 1 73 ? -11.588 -5.843 -5.130 1.00 92.19 73 ALA A N 1
ATOM 574 C CA . ALA A 1 73 ? -11.754 -6.960 -4.210 1.00 92.19 73 ALA A CA 1
ATOM 575 C C . ALA A 1 73 ? -10.427 -7.390 -3.563 1.00 92.19 73 ALA A C 1
ATOM 577 O O . ALA A 1 73 ? -10.453 -7.795 -2.409 1.00 92.19 73 ALA A O 1
ATOM 578 N N . GLU A 1 74 ? -9.276 -7.224 -4.226 1.00 94.75 74 GLU A N 1
ATOM 579 C CA . GLU A 1 74 ? -7.962 -7.505 -3.622 1.00 94.75 74 GLU A CA 1
ATOM 580 C C . GLU A 1 74 ? -7.684 -6.618 -2.401 1.00 94.75 74 GLU A C 1
ATOM 582 O O . GLU A 1 74 ? -7.287 -7.114 -1.348 1.00 94.75 74 GLU A O 1
ATOM 587 N N . TYR A 1 75 ? -7.958 -5.313 -2.501 1.00 95.00 75 TYR A N 1
ATOM 588 C CA . TYR A 1 75 ? -7.817 -4.405 -1.358 1.00 95.00 75 TYR A CA 1
ATOM 589 C C . TYR A 1 75 ? -8.838 -4.711 -0.263 1.00 95.00 75 TYR A C 1
ATOM 591 O O . TYR A 1 75 ? -8.511 -4.643 0.918 1.00 95.00 75 TYR A O 1
ATOM 599 N N . ALA A 1 76 ? -10.065 -5.084 -0.640 1.00 93.81 76 ALA A N 1
ATOM 600 C CA . ALA A 1 76 ? -11.064 -5.521 0.326 1.00 93.81 76 ALA A CA 1
ATOM 601 C C . ALA A 1 76 ? -10.583 -6.768 1.084 1.00 93.81 76 ALA A C 1
ATOM 603 O O . ALA A 1 76 ? -10.626 -6.754 2.307 1.00 93.81 76 ALA A O 1
ATOM 604 N N . MET A 1 77 ? -10.050 -7.775 0.380 1.00 94.69 77 MET A N 1
ATOM 605 C CA . MET A 1 77 ? -9.485 -8.996 0.965 1.00 94.69 77 MET A CA 1
ATOM 606 C C . MET A 1 77 ? -8.319 -8.705 1.911 1.00 94.69 77 MET A C 1
ATOM 608 O O . MET A 1 77 ? -8.250 -9.298 2.982 1.00 94.69 77 MET A O 1
ATOM 612 N N . LEU A 1 78 ? -7.433 -7.768 1.563 1.00 96.06 78 LEU A N 1
ATOM 613 C CA . LEU A 1 78 ? -6.384 -7.314 2.479 1.00 96.06 78 LEU A CA 1
ATOM 614 C C . LEU A 1 78 ? -6.983 -6.756 3.782 1.00 96.06 78 LEU A C 1
ATOM 616 O O . LEU A 1 78 ? -6.483 -7.037 4.869 1.00 96.06 78 LEU A O 1
ATOM 620 N N . MET A 1 79 ? -8.084 -6.007 3.694 1.00 96.81 79 MET A N 1
ATOM 621 C CA . MET A 1 79 ? -8.776 -5.470 4.869 1.00 96.81 79 MET A CA 1
ATOM 622 C C . MET A 1 79 ? -9.526 -6.554 5.665 1.00 96.81 79 MET A C 1
ATOM 624 O O . MET A 1 79 ? -9.632 -6.428 6.887 1.00 96.81 79 MET A O 1
ATOM 628 N N . ASP A 1 80 ? -10.022 -7.622 5.025 1.00 95.75 80 ASP A N 1
ATOM 629 C CA . ASP A 1 80 ? -10.508 -8.825 5.724 1.00 95.75 80 ASP A CA 1
ATOM 630 C C . ASP A 1 80 ? -9.380 -9.472 6.531 1.00 95.75 80 ASP A C 1
ATOM 632 O O . ASP A 1 80 ? -9.539 -9.692 7.732 1.00 95.75 80 ASP A O 1
ATOM 636 N N . GLU A 1 81 ? -8.230 -9.741 5.907 1.00 95.38 81 GLU A N 1
ATOM 637 C CA . GLU A 1 81 ? -7.087 -10.353 6.599 1.00 95.38 81 GLU A CA 1
ATOM 638 C C . GLU A 1 81 ? -6.646 -9.505 7.805 1.00 95.38 81 GLU A C 1
ATOM 640 O O . GLU A 1 81 ? -6.394 -10.028 8.896 1.00 95.38 81 GLU A O 1
ATOM 645 N N . LEU A 1 82 ? -6.650 -8.179 7.642 1.00 96.31 82 LEU A N 1
ATOM 646 C CA . LEU A 1 82 ? -6.286 -7.240 8.695 1.00 96.31 82 LEU A CA 1
ATOM 647 C C . LEU A 1 82 ? -7.266 -7.257 9.876 1.00 96.31 82 LEU A C 1
ATOM 649 O O . LEU A 1 82 ? -6.841 -7.411 11.018 1.00 96.31 82 LEU A O 1
ATOM 653 N N . PHE A 1 83 ? -8.569 -7.088 9.637 1.00 96.31 83 PHE A N 1
ATOM 654 C CA . PHE A 1 83 ? -9.543 -6.870 10.718 1.00 96.31 83 PHE A CA 1
ATOM 655 C C . PHE A 1 83 ? -10.301 -8.127 11.143 1.00 96.31 83 PHE A C 1
ATOM 657 O O . PHE A 1 83 ? -10.512 -8.335 12.340 1.00 96.31 83 PHE A O 1
ATOM 664 N N . LEU A 1 84 ? -10.713 -8.962 10.187 1.00 93.94 84 LEU A N 1
ATOM 665 C CA . LEU A 1 84 ? -11.444 -10.197 10.473 1.00 93.94 84 LEU A CA 1
ATOM 666 C C . LEU A 1 84 ? -10.482 -11.269 10.994 1.00 93.94 84 LEU A C 1
ATOM 668 O O . LEU A 1 84 ? -10.729 -11.844 12.054 1.00 93.94 84 LEU A O 1
ATOM 672 N N . ASN A 1 85 ? -9.360 -11.474 10.299 1.00 93.19 85 ASN A N 1
ATOM 673 C CA . ASN A 1 85 ? -8.360 -12.480 10.678 1.00 93.19 85 ASN A CA 1
ATOM 674 C C . ASN A 1 85 ? -7.283 -11.936 11.625 1.00 93.19 85 ASN A C 1
ATOM 676 O O . ASN A 1 85 ? -6.426 -12.698 12.074 1.00 93.19 85 ASN A O 1
ATOM 680 N N . ARG A 1 86 ? -7.341 -10.639 11.961 1.00 93.44 86 ARG A N 1
ATOM 681 C CA . ARG A 1 86 ? -6.482 -9.977 12.960 1.00 93.44 86 ARG A CA 1
ATOM 682 C C . ARG A 1 86 ? -4.990 -10.161 12.677 1.00 93.44 86 ARG A C 1
ATOM 684 O O . ARG A 1 86 ? -4.193 -10.324 13.600 1.00 93.44 86 ARG A O 1
ATOM 691 N N . SER A 1 87 ? -4.625 -10.177 11.400 1.00 91.31 87 SER A N 1
ATOM 692 C CA . SER A 1 87 ? -3.263 -10.443 10.950 1.00 91.31 87 SER A CA 1
ATOM 693 C C . SER A 1 87 ? -2.576 -9.163 10.490 1.00 91.31 87 SER A C 1
ATOM 695 O O . SER A 1 87 ? -3.197 -8.300 9.874 1.00 91.31 87 SER A O 1
ATOM 697 N N . SER A 1 88 ? -1.277 -9.034 10.762 1.00 91.38 88 SER A N 1
ATOM 698 C CA . SER A 1 88 ? -0.507 -7.905 10.237 1.00 91.38 88 SER A CA 1
ATOM 699 C C . SER A 1 88 ? -0.389 -8.005 8.719 1.00 91.38 88 SER A C 1
ATOM 701 O O . SER A 1 88 ? -0.065 -9.069 8.185 1.00 91.38 88 SER A O 1
ATOM 703 N N . CYS A 1 89 ? -0.644 -6.896 8.032 1.00 94.62 89 CYS A N 1
ATOM 704 C CA . CYS A 1 89 ? -0.684 -6.846 6.577 1.00 94.62 89 CYS A CA 1
ATOM 705 C C . CYS A 1 89 ? 0.302 -5.816 6.026 1.00 94.62 89 CYS A C 1
ATOM 707 O O . CYS A 1 89 ? 0.515 -4.757 6.614 1.00 94.62 89 CYS A O 1
ATOM 709 N N . CYS A 1 90 ? 0.889 -6.104 4.870 1.00 94.31 90 CYS A N 1
ATOM 710 C CA . CYS A 1 90 ? 1.695 -5.157 4.119 1.00 94.31 90 CYS A CA 1
ATOM 711 C C . CYS A 1 90 ? 1.120 -4.972 2.714 1.00 94.31 90 CYS A C 1
ATOM 713 O O . CYS A 1 90 ? 0.828 -5.939 2.010 1.00 94.31 90 CYS A O 1
ATOM 715 N N . LEU A 1 91 ? 0.974 -3.720 2.299 1.00 96.56 91 LEU A N 1
ATOM 716 C CA . LEU A 1 91 ? 0.601 -3.349 0.946 1.00 96.56 91 LEU A CA 1
ATOM 717 C C . LEU A 1 91 ? 1.780 -2.630 0.295 1.00 96.56 91 LEU A C 1
ATOM 719 O O . LEU A 1 91 ? 2.095 -1.499 0.654 1.00 96.56 91 LEU A O 1
ATOM 723 N N . LEU A 1 92 ? 2.401 -3.264 -0.692 1.00 95.38 92 LEU A N 1
ATOM 724 C CA . LEU A 1 92 ? 3.487 -2.685 -1.471 1.00 95.38 92 LEU A CA 1
ATOM 725 C C . LEU A 1 92 ? 3.001 -2.310 -2.854 1.00 95.38 92 LEU A C 1
ATOM 727 O O . LEU A 1 92 ? 2.678 -3.184 -3.653 1.00 95.38 92 LEU A O 1
ATOM 731 N N . GLN A 1 93 ? 2.989 -1.018 -3.151 1.00 95.81 93 GLN A N 1
ATOM 732 C CA . GLN A 1 93 ? 2.561 -0.504 -4.443 1.00 95.81 93 GLN A CA 1
ATOM 733 C C . GLN A 1 93 ? 3.748 0.081 -5.202 1.00 95.81 93 GLN A C 1
ATOM 735 O O . GLN A 1 93 ? 4.414 0.992 -4.714 1.00 95.81 93 GLN A O 1
ATOM 740 N N . PHE A 1 94 ? 3.994 -0.430 -6.403 1.00 95.19 94 PHE A N 1
ATOM 741 C CA . PHE A 1 94 ? 5.051 0.016 -7.300 1.00 95.19 94 PHE A CA 1
ATOM 742 C C . PHE A 1 94 ? 4.451 0.916 -8.364 1.00 95.19 94 PHE A C 1
ATOM 744 O O . PHE A 1 94 ? 3.741 0.444 -9.251 1.00 95.19 94 PHE A O 1
ATOM 751 N N . PHE A 1 95 ? 4.764 2.203 -8.297 1.00 93.62 95 PHE A N 1
ATOM 752 C CA . PHE A 1 95 ? 4.304 3.205 -9.245 1.00 93.62 95 PHE A CA 1
ATOM 753 C C . PHE A 1 95 ? 5.421 3.600 -10.216 1.00 93.62 95 PHE A C 1
ATOM 755 O O . PHE A 1 95 ? 6.581 3.734 -9.810 1.00 93.62 95 PHE A O 1
ATOM 762 N N . PRO A 1 96 ? 5.094 3.858 -11.494 1.00 90.19 96 PRO A N 1
ATOM 763 C CA . PRO A 1 96 ? 6.077 4.309 -12.471 1.00 90.19 96 PRO A CA 1
ATOM 764 C C . PRO A 1 96 ? 6.581 5.724 -12.152 1.00 90.19 96 PRO A C 1
ATOM 766 O O . PRO A 1 96 ? 7.759 6.023 -12.342 1.00 90.19 96 PRO A O 1
ATOM 769 N N . LEU A 1 97 ? 5.689 6.584 -11.653 1.00 89.12 97 LEU A N 1
ATOM 770 C CA . LEU A 1 97 ? 5.931 7.985 -11.320 1.00 89.12 97 LEU A CA 1
ATOM 771 C C . LEU A 1 97 ? 5.498 8.272 -9.884 1.00 89.12 97 LEU A C 1
ATOM 773 O O . LEU A 1 97 ? 4.655 7.573 -9.324 1.00 89.12 97 LEU A O 1
ATOM 777 N N . ARG A 1 98 ? 6.060 9.331 -9.299 1.00 90.12 98 ARG A N 1
ATOM 778 C CA . ARG A 1 98 ? 5.680 9.795 -7.969 1.00 90.12 98 ARG A CA 1
ATOM 779 C C . ARG A 1 98 ? 4.433 10.664 -8.016 1.00 90.12 98 ARG A C 1
ATOM 781 O O . ARG A 1 98 ? 4.510 11.863 -8.271 1.00 90.12 98 ARG A O 1
ATOM 788 N N . GLU A 1 99 ? 3.301 10.051 -7.706 1.00 89.00 99 GLU A N 1
ATOM 789 C CA . GLU A 1 99 ? 1.998 10.706 -7.628 1.00 89.00 99 GLU A CA 1
ATOM 790 C C . GLU A 1 99 ? 1.362 10.470 -6.258 1.00 89.00 99 GLU A C 1
ATOM 792 O O . GLU A 1 99 ? 1.479 9.388 -5.682 1.00 89.00 99 GLU A O 1
ATOM 797 N N . CYS A 1 100 ? 0.698 11.497 -5.723 1.00 88.19 100 CYS A N 1
ATOM 798 C CA . CYS A 1 100 ? 0.081 11.421 -4.405 1.00 88.19 100 CYS A CA 1
ATOM 799 C C . CYS A 1 100 ? -1.191 10.569 -4.452 1.00 88.19 100 CYS A C 1
ATOM 801 O O . CYS A 1 100 ? -2.185 10.954 -5.066 1.00 88.19 100 CYS A O 1
ATOM 803 N N . GLN A 1 101 ? -1.191 9.448 -3.735 1.00 92.06 101 GLN A N 1
ATOM 804 C CA . GLN A 1 101 ? -2.299 8.490 -3.709 1.00 92.06 101 GLN A CA 1
ATOM 805 C C . GLN A 1 101 ? -3.360 8.839 -2.651 1.00 92.06 101 GLN A C 1
ATOM 807 O O . GLN A 1 101 ? -3.931 7.960 -2.009 1.00 92.06 101 GLN A O 1
ATOM 812 N N . ILE A 1 102 ? -3.641 10.131 -2.447 1.00 93.81 102 ILE A N 1
ATOM 813 C CA . ILE A 1 102 ? -4.523 10.600 -1.367 1.00 93.81 102 ILE A CA 1
ATOM 814 C C . ILE A 1 102 ? -5.934 10.010 -1.455 1.00 93.81 102 ILE A C 1
ATOM 816 O O . ILE A 1 102 ? -6.462 9.536 -0.455 1.00 93.81 102 ILE A O 1
ATOM 820 N N . SER A 1 103 ? -6.535 9.974 -2.647 1.00 93.69 103 SER A N 1
ATOM 821 C CA . SER A 1 103 ? -7.881 9.415 -2.831 1.00 93.69 103 SER A CA 1
ATOM 822 C C . SER A 1 103 ? -7.924 7.926 -2.490 1.00 93.69 103 SER A C 1
ATOM 824 O O . SER A 1 103 ? -8.867 7.461 -1.853 1.00 93.69 103 SER A O 1
ATOM 826 N N . PHE A 1 104 ? -6.881 7.186 -2.872 1.00 94.25 104 PHE A N 1
ATOM 827 C CA . PHE A 1 104 ? -6.732 5.777 -2.527 1.00 94.25 104 PHE A CA 1
ATOM 828 C C . PHE A 1 104 ? -6.596 5.584 -1.011 1.00 94.25 104 PHE A C 1
ATOM 830 O O . PHE A 1 104 ? -7.329 4.783 -0.433 1.00 94.25 104 PHE A O 1
ATOM 837 N N . LEU A 1 105 ? -5.721 6.355 -0.357 1.00 97.00 105 LEU A N 1
ATOM 838 C CA . LEU A 1 105 ? -5.508 6.281 1.089 1.00 97.00 105 LEU A CA 1
ATOM 839 C C . LEU A 1 105 ? -6.769 6.643 1.877 1.00 97.00 105 LEU A C 1
ATOM 841 O O . LEU A 1 105 ? -7.105 5.939 2.823 1.00 97.00 105 LEU A O 1
ATOM 845 N N . CYS A 1 106 ? -7.503 7.683 1.474 1.00 96.88 106 CYS A N 1
ATOM 846 C CA . CYS A 1 106 ? -8.788 8.026 2.086 1.00 96.88 106 CYS A CA 1
ATOM 847 C C . CYS A 1 106 ? -9.785 6.864 1.967 1.00 96.88 106 CYS A C 1
ATOM 849 O O . CYS A 1 106 ? -10.399 6.480 2.959 1.00 96.88 106 CYS A O 1
ATOM 851 N N . ASN A 1 107 ? -9.912 6.254 0.788 1.00 95.44 107 ASN A N 1
ATOM 852 C CA . ASN A 1 107 ? -10.827 5.128 0.602 1.00 95.44 107 ASN A CA 1
ATOM 853 C C . ASN A 1 107 ? -10.424 3.912 1.452 1.00 95.44 107 ASN A C 1
ATOM 855 O O . ASN A 1 107 ? -11.275 3.316 2.109 1.00 95.44 107 ASN A O 1
ATOM 859 N N . LEU A 1 108 ? -9.138 3.556 1.471 1.00 96.94 108 LEU A N 1
ATOM 860 C CA . LEU A 1 108 ? -8.648 2.378 2.188 1.00 96.94 108 LEU A CA 1
ATOM 861 C C . LEU A 1 108 ? -8.673 2.572 3.712 1.00 96.94 108 LEU A C 1
ATOM 863 O O . LEU A 1 108 ? -9.153 1.707 4.438 1.00 96.94 108 LEU A O 1
ATOM 867 N N . LEU A 1 109 ? -8.159 3.699 4.206 1.00 98.06 109 LEU A N 1
ATOM 868 C CA . LEU A 1 109 ? -7.912 3.928 5.634 1.00 98.06 109 LEU A CA 1
ATOM 869 C C . LEU A 1 109 ? -9.098 4.546 6.382 1.00 98.06 109 LEU A C 1
ATOM 871 O O . LEU A 1 109 ? -9.109 4.542 7.611 1.00 98.06 109 LEU A O 1
ATOM 875 N N . VAL A 1 110 ? -10.075 5.095 5.658 1.00 97.38 110 VAL A N 1
ATOM 876 C CA . VAL A 1 110 ? -11.279 5.706 6.239 1.00 97.38 110 VAL A CA 1
ATOM 877 C C . VAL A 1 110 ? -12.488 4.869 5.852 1.00 97.38 110 VAL A C 1
ATOM 879 O O . VAL A 1 110 ? -13.039 4.170 6.697 1.00 97.38 110 VAL A O 1
ATOM 882 N N . SER A 1 111 ? -12.865 4.866 4.571 1.00 96.75 111 SER A N 1
ATOM 883 C CA . SER A 1 111 ? -14.121 4.247 4.131 1.00 96.75 111 SER A CA 1
ATOM 884 C C . SER A 1 111 ? -14.151 2.732 4.335 1.00 96.75 111 SER A C 1
ATOM 886 O O . SER A 1 111 ? -15.128 2.210 4.872 1.00 96.75 111 SER A O 1
ATOM 888 N N . GLU A 1 112 ? -13.097 2.011 3.944 1.00 96.19 112 GLU A N 1
ATOM 889 C CA . GLU A 1 112 ? -13.045 0.561 4.160 1.00 96.19 112 GLU A CA 1
ATOM 890 C C . GLU A 1 112 ? -12.876 0.212 5.644 1.00 96.19 112 GLU A C 1
ATOM 892 O O . GLU A 1 112 ? -13.505 -0.739 6.101 1.00 96.19 112 GLU A O 1
ATOM 897 N N . VAL A 1 113 ? -12.131 0.994 6.434 1.00 97.69 113 VAL A N 1
ATOM 898 C CA . VAL A 1 113 ? -12.052 0.785 7.894 1.00 97.69 113 VAL A CA 1
ATOM 899 C C . VAL A 1 113 ? -13.428 0.938 8.544 1.00 97.69 113 VAL A C 1
ATOM 901 O O . VAL A 1 113 ? -13.865 0.027 9.247 1.00 97.69 113 VAL A O 1
ATOM 904 N N . ASP A 1 114 ? -14.146 2.031 8.274 1.00 97.00 114 ASP A N 1
ATOM 905 C CA . ASP A 1 114 ? -15.484 2.281 8.833 1.00 97.00 114 ASP A CA 1
ATOM 906 C C . ASP A 1 114 ? -16.468 1.174 8.454 1.00 97.00 114 ASP A C 1
ATOM 908 O O . ASP A 1 114 ? -17.185 0.638 9.304 1.00 97.00 114 ASP A O 1
ATOM 912 N N . LYS A 1 115 ? -16.450 0.762 7.183 1.00 96.19 115 LYS A N 1
ATOM 913 C CA . LYS A 1 115 ? -17.258 -0.351 6.683 1.00 96.19 115 LYS A CA 1
ATOM 914 C C . LYS A 1 115 ? -16.956 -1.649 7.433 1.00 96.19 115 LYS A C 1
ATOM 916 O O . LYS A 1 115 ? -17.890 -2.363 7.796 1.00 96.19 115 LYS A O 1
ATOM 921 N N . ARG A 1 116 ? -15.683 -1.963 7.703 1.00 95.69 116 ARG A N 1
ATOM 922 C CA . ARG A 1 116 ? -15.300 -3.169 8.461 1.00 95.69 116 ARG A CA 1
ATOM 923 C C . ARG A 1 116 ? -15.691 -3.088 9.922 1.00 95.69 116 ARG A C 1
ATOM 925 O O . ARG A 1 116 ? -16.221 -4.067 10.438 1.00 95.69 116 ARG A O 1
ATOM 932 N N . MET A 1 117 ? -15.492 -1.943 10.570 1.00 96.31 117 MET A N 1
ATOM 933 C CA . MET A 1 117 ? -15.941 -1.739 11.950 1.00 96.31 117 MET A CA 1
ATOM 934 C C . MET A 1 117 ? -17.455 -1.949 12.066 1.00 96.31 117 MET A C 1
ATOM 936 O O . MET A 1 117 ? -17.904 -2.672 12.952 1.00 96.31 117 MET A O 1
ATOM 940 N N . MET A 1 118 ? -18.233 -1.417 11.117 1.00 95.56 118 MET A N 1
ATOM 941 C CA . MET A 1 118 ? -19.684 -1.603 11.064 1.00 95.56 118 MET A CA 1
ATOM 942 C C . MET A 1 118 ? -20.078 -3.076 10.871 1.00 95.56 118 MET A C 1
ATOM 944 O O . MET A 1 118 ? -20.894 -3.590 11.633 1.00 95.56 118 MET A O 1
ATOM 948 N N . VAL A 1 119 ? -19.491 -3.770 9.888 1.00 94.94 119 VAL A N 1
ATOM 949 C CA . VAL A 1 119 ? -19.794 -5.188 9.600 1.00 94.94 119 VAL A CA 1
ATOM 950 C C . VAL A 1 119 ? -19.431 -6.096 10.776 1.00 94.94 119 VAL A C 1
ATOM 952 O O . VAL A 1 119 ? -20.189 -7.004 11.108 1.00 94.94 119 VAL A O 1
ATOM 955 N N . LEU A 1 120 ? -18.296 -5.842 11.431 1.00 94.56 120 LEU A N 1
ATOM 956 C CA . LEU A 1 120 ? -17.836 -6.612 12.589 1.00 94.56 120 LEU A CA 1
ATOM 957 C C . LEU A 1 120 ? -18.556 -6.234 13.892 1.00 94.56 120 LEU A C 1
ATOM 959 O O . LEU A 1 120 ? -18.297 -6.861 14.919 1.00 94.56 120 LEU A O 1
ATOM 963 N N . GLN A 1 121 ? -19.415 -5.206 13.870 1.00 95.62 121 GLN A N 1
ATOM 964 C CA . GLN A 1 121 ? -19.988 -4.578 15.067 1.00 95.62 121 GLN A CA 1
ATOM 965 C C . GLN A 1 121 ? -18.902 -4.220 16.098 1.00 95.62 121 GLN A C 1
ATOM 967 O O . GLN A 1 121 ? -19.077 -4.369 17.308 1.00 95.62 121 GLN A O 1
ATOM 972 N N . ALA A 1 122 ? -17.748 -3.785 15.594 1.00 95.94 122 ALA A N 1
ATOM 973 C CA . ALA A 1 122 ? -16.581 -3.424 16.374 1.00 95.94 122 ALA A CA 1
ATOM 974 C C . ALA A 1 122 ? -16.506 -1.906 16.556 1.00 95.94 122 ALA A C 1
ATOM 976 O O . ALA A 1 122 ? -16.985 -1.125 15.732 1.00 95.94 122 ALA A O 1
ATOM 977 N N . LYS A 1 123 ? -15.855 -1.480 17.637 1.00 96.38 123 LYS A N 1
ATOM 978 C CA . LYS A 1 123 ? -15.600 -0.070 17.921 1.00 96.38 123 LYS A CA 1
ATOM 979 C C . LYS A 1 123 ? -14.116 0.220 17.783 1.00 96.38 123 LYS A C 1
ATOM 981 O O . LYS A 1 123 ? -13.303 -0.291 18.552 1.00 96.38 123 LYS A O 1
ATOM 986 N N . LEU A 1 124 ? -13.771 1.086 16.839 1.00 97.31 124 LEU A N 1
ATOM 987 C CA . LEU A 1 124 ? -12.426 1.632 16.731 1.00 97.31 124 LEU A CA 1
ATOM 988 C C . LEU A 1 124 ? -12.121 2.497 17.965 1.00 97.31 124 LEU A C 1
ATOM 990 O O . LEU A 1 124 ? -12.911 3.367 18.334 1.00 97.31 124 LEU A O 1
ATOM 994 N N . LEU A 1 125 ? -10.992 2.230 18.618 1.00 96.81 125 LEU A N 1
ATOM 995 C CA . LEU A 1 125 ? -10.568 2.923 19.837 1.00 96.81 125 LEU A CA 1
ATOM 996 C C . LEU A 1 125 ? -9.436 3.911 19.560 1.00 96.81 125 LEU A C 1
ATOM 998 O O . LEU A 1 125 ? -9.382 4.978 20.170 1.00 96.81 125 LEU A O 1
ATOM 1002 N N . ARG A 1 126 ? -8.504 3.537 18.677 1.00 97.00 126 ARG A N 1
ATOM 1003 C CA . ARG A 1 126 ? -7.299 4.318 18.391 1.00 97.00 126 ARG A CA 1
ATOM 1004 C C . ARG A 1 126 ? -6.697 3.917 17.048 1.00 97.00 126 ARG A C 1
ATOM 1006 O O . ARG A 1 126 ? -6.694 2.740 16.699 1.00 97.00 126 ARG A O 1
ATOM 1013 N N . ILE A 1 127 ? -6.126 4.891 16.352 1.00 97.69 127 ILE A N 1
ATOM 1014 C CA . ILE A 1 127 ? -5.250 4.702 15.196 1.00 97.69 127 ILE A CA 1
ATOM 1015 C C . ILE A 1 127 ? -3.931 5.409 15.504 1.00 97.69 127 ILE A C 1
ATOM 1017 O O . ILE A 1 127 ? -3.934 6.604 15.805 1.00 97.69 127 ILE A O 1
ATOM 1021 N N . LYS A 1 128 ? -2.809 4.698 15.430 1.00 95.75 128 LYS A N 1
ATOM 1022 C CA . LYS A 1 128 ? -1.466 5.291 15.438 1.00 95.75 128 LYS A CA 1
ATOM 1023 C C . LYS A 1 128 ? -0.900 5.243 14.026 1.00 95.75 128 LYS A C 1
ATOM 1025 O O . LYS A 1 128 ? -1.068 4.237 13.347 1.00 95.75 128 LYS A O 1
ATOM 1030 N N . VAL A 1 129 ? -0.237 6.314 13.608 1.00 94.88 129 VAL A N 1
ATOM 1031 C CA . VAL A 1 129 ? 0.440 6.407 12.310 1.00 94.88 129 VAL A CA 1
ATOM 1032 C C . VAL A 1 129 ? 1.916 6.721 12.529 1.00 94.88 129 VAL A C 1
ATOM 1034 O O . VAL A 1 129 ? 2.272 7.570 13.337 1.00 94.88 129 VAL A O 1
ATOM 1037 N N . GLU A 1 130 ? 2.791 6.072 11.786 1.00 92.31 130 GLU A N 1
ATOM 1038 C CA . GLU A 1 130 ? 4.170 6.501 11.571 1.00 92.31 130 GLU A CA 1
ATOM 1039 C C . GLU A 1 130 ? 4.358 6.736 10.067 1.00 92.31 130 GLU A C 1
ATOM 1041 O O . GLU A 1 130 ? 3.719 6.078 9.242 1.00 92.31 130 GLU A O 1
ATOM 1046 N N . TYR A 1 131 ? 5.190 7.711 9.697 1.00 92.44 131 TYR A N 1
ATOM 1047 C CA . TYR A 1 131 ? 5.398 8.079 8.295 1.00 92.44 131 TYR A CA 1
ATOM 1048 C C . TYR A 1 131 ? 6.887 8.225 8.003 1.00 92.44 131 TYR A C 1
ATOM 1050 O O . TYR A 1 131 ? 7.543 9.149 8.501 1.00 92.44 131 TYR A O 1
ATOM 1058 N N . PHE A 1 132 ? 7.401 7.312 7.184 1.00 91.12 132 PHE A N 1
ATOM 1059 C CA . PHE A 1 132 ? 8.814 7.209 6.855 1.00 91.12 132 PHE A CA 1
ATOM 1060 C C . PHE A 1 132 ? 9.078 7.524 5.382 1.00 91.12 132 PHE A C 1
ATOM 1062 O O . PHE A 1 132 ? 8.346 7.094 4.490 1.00 91.12 132 PHE A O 1
ATOM 1069 N N . ASP A 1 133 ? 10.173 8.239 5.140 1.00 91.44 133 ASP A N 1
ATOM 1070 C CA . ASP A 1 133 ? 10.811 8.387 3.833 1.00 91.44 133 ASP A CA 1
ATOM 1071 C C . ASP A 1 133 ? 11.998 7.426 3.775 1.00 91.44 133 ASP A C 1
ATOM 1073 O O . ASP A 1 133 ? 13.017 7.639 4.439 1.00 91.44 133 ASP A O 1
ATOM 1077 N N . LEU A 1 134 ? 11.842 6.337 3.025 1.00 90.69 134 LEU A N 1
ATOM 1078 C CA . LEU A 1 134 ? 12.871 5.325 2.815 1.00 90.69 134 LEU A CA 1
ATOM 1079 C C . LEU A 1 134 ? 13.682 5.698 1.577 1.00 90.69 134 LEU A C 1
ATOM 1081 O O . LEU A 1 134 ? 13.249 5.527 0.433 1.00 90.69 134 LEU A O 1
ATOM 1085 N N . ARG A 1 135 ? 14.880 6.211 1.805 1.00 89.38 135 ARG A N 1
ATOM 1086 C CA . ARG A 1 135 ? 15.827 6.591 0.758 1.00 89.38 135 ARG A CA 1
ATOM 1087 C C . ARG A 1 135 ? 16.817 5.455 0.528 1.00 89.38 135 ARG A C 1
ATOM 1089 O O . ARG A 1 135 ? 16.749 4.405 1.160 1.00 89.38 135 ARG A O 1
ATOM 1096 N N . LYS A 1 136 ? 17.742 5.631 -0.417 1.00 83.88 136 LYS A N 1
ATOM 1097 C CA . LYS A 1 136 ? 18.654 4.551 -0.829 1.00 83.88 136 LYS A CA 1
ATOM 1098 C C . LYS A 1 136 ? 19.470 3.993 0.349 1.00 83.88 136 LYS A C 1
ATOM 1100 O O . LYS A 1 136 ? 19.612 2.774 0.455 1.00 83.88 136 LYS A O 1
ATOM 1105 N N . TYR A 1 137 ? 19.950 4.871 1.235 1.00 83.56 137 TYR A N 1
ATOM 1106 C CA . TYR A 1 137 ? 20.846 4.519 2.346 1.00 83.56 137 TYR A CA 1
ATOM 1107 C C . TYR A 1 137 ? 20.414 5.067 3.715 1.00 83.56 137 TYR A C 1
ATOM 1109 O O . TYR A 1 137 ? 21.084 4.795 4.707 1.00 83.56 137 TYR A O 1
ATOM 1117 N N . ASP A 1 138 ? 19.321 5.824 3.783 1.00 83.75 138 ASP A N 1
ATOM 1118 C CA . ASP A 1 138 ? 18.810 6.453 5.000 1.00 83.75 138 ASP A CA 1
ATOM 1119 C C . ASP A 1 138 ? 17.287 6.308 5.123 1.00 83.75 138 ASP A C 1
ATOM 1121 O O . ASP A 1 138 ? 16.569 6.080 4.147 1.00 83.75 138 ASP A O 1
ATOM 1125 N N . VAL A 1 139 ? 16.798 6.428 6.357 1.00 86.44 139 VAL A N 1
ATOM 1126 C CA . VAL A 1 139 ? 15.375 6.397 6.701 1.00 86.44 139 VAL A CA 1
ATOM 1127 C C . VAL A 1 139 ? 15.063 7.622 7.544 1.00 86.44 139 VAL A C 1
ATOM 1129 O O . VAL A 1 139 ? 15.705 7.856 8.568 1.00 86.44 139 VAL A O 1
ATOM 1132 N N . ILE A 1 140 ? 14.066 8.399 7.130 1.00 87.75 140 ILE A N 1
ATOM 1133 C CA . ILE A 1 140 ? 13.622 9.584 7.869 1.00 87.75 140 ILE A CA 1
ATOM 1134 C C . ILE A 1 140 ? 12.212 9.348 8.383 1.00 87.75 140 ILE A C 1
ATOM 1136 O O . ILE A 1 140 ? 11.284 9.216 7.591 1.00 87.75 140 ILE A O 1
ATOM 1140 N N . ASN A 1 141 ? 12.035 9.361 9.705 1.00 87.81 141 ASN A N 1
ATOM 1141 C CA . ASN A 1 141 ? 10.707 9.446 10.304 1.00 87.81 141 ASN A CA 1
ATOM 1142 C C . ASN A 1 141 ? 10.268 10.915 10.370 1.00 87.81 141 ASN A C 1
ATOM 1144 O O . ASN A 1 141 ? 10.801 11.701 11.155 1.00 87.81 141 ASN A O 1
ATOM 1148 N N . PHE A 1 142 ? 9.280 11.287 9.564 1.00 86.12 142 PHE A N 1
ATOM 1149 C CA . PHE A 1 142 ? 8.745 12.649 9.526 1.00 86.12 142 PHE A CA 1
ATOM 1150 C C . PHE A 1 142 ? 7.809 12.985 10.696 1.00 86.12 142 PHE A C 1
ATOM 1152 O O . PHE A 1 142 ? 7.506 14.164 10.912 1.00 86.12 142 PHE A O 1
ATOM 1159 N N . LEU A 1 143 ? 7.328 11.971 11.417 1.00 84.19 143 LEU A N 1
ATOM 1160 C CA . LEU A 1 143 ? 6.475 12.110 12.601 1.00 84.19 143 LEU A CA 1
ATOM 1161 C C . LEU A 1 143 ? 7.232 11.858 13.908 1.00 84.19 143 LEU A C 1
ATOM 1163 O O . LEU A 1 143 ? 6.721 12.185 14.977 1.00 84.19 143 LEU A O 1
ATOM 1167 N N . GLY A 1 144 ? 8.457 11.339 13.817 1.00 69.19 144 GLY A N 1
ATOM 1168 C CA . GLY A 1 144 ? 9.336 11.123 14.955 1.00 69.19 144 GLY A CA 1
ATOM 1169 C C . GLY A 1 144 ? 9.705 12.430 15.659 1.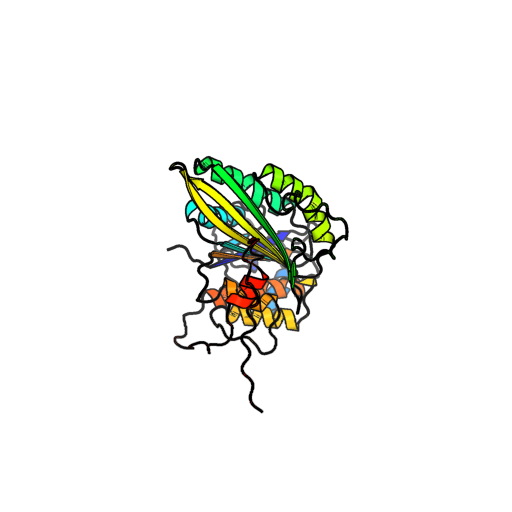00 69.19 144 GLY A C 1
ATOM 1170 O O . GLY A 1 144 ? 9.765 13.508 15.061 1.00 69.19 144 GLY A O 1
ATOM 1171 N N . SER A 1 145 ? 10.023 12.323 16.946 1.00 55.31 145 SER A N 1
ATOM 1172 C CA . SER A 1 145 ? 10.380 13.417 17.861 1.00 55.31 145 SER A CA 1
ATOM 1173 C C . SER A 1 145 ? 11.680 14.175 17.522 1.00 55.31 145 SER A C 1
ATOM 1175 O O . SER A 1 145 ? 12.166 14.953 18.337 1.00 55.31 145 SER A O 1
ATOM 1177 N N . ASN A 1 146 ? 12.233 14.008 16.318 1.00 44.50 146 ASN A N 1
ATOM 1178 C CA . ASN A 1 146 ? 13.490 14.612 15.867 1.00 44.50 146 ASN A CA 1
ATOM 1179 C C . ASN A 1 146 ? 13.325 16.022 15.271 1.00 44.50 146 ASN A C 1
ATOM 1181 O O . ASN A 1 146 ? 14.174 16.473 14.503 1.00 44.50 146 ASN A O 1
ATOM 1185 N N . HIS A 1 147 ? 12.267 16.758 15.628 1.00 42.47 147 HIS A N 1
ATOM 1186 C CA . HIS A 1 147 ? 12.328 18.211 15.456 1.00 42.47 147 HIS A CA 1
ATOM 1187 C C . HIS A 1 147 ? 13.364 18.757 16.450 1.00 42.47 147 HIS A C 1
ATOM 1189 O O . HIS A 1 147 ? 13.287 18.409 17.633 1.00 42.47 147 HIS A O 1
ATOM 1195 N N . PRO A 1 148 ? 14.336 19.585 16.013 1.00 38.34 148 PRO A N 1
ATOM 1196 C CA . PRO A 1 148 ? 15.287 20.202 16.925 1.00 38.34 148 PRO A CA 1
ATOM 1197 C C . PRO A 1 148 ? 14.486 20.891 18.023 1.00 38.34 148 PRO A C 1
ATOM 1199 O O . PRO A 1 148 ? 13.594 21.688 17.730 1.00 38.34 148 PRO A O 1
ATOM 1202 N N . ARG A 1 149 ? 14.751 20.482 19.270 1.00 39.84 149 ARG A N 1
ATOM 1203 C CA . ARG A 1 149 ? 14.057 20.927 20.480 1.00 39.84 149 ARG A CA 1
ATOM 1204 C C . ARG A 1 149 ? 13.853 22.435 20.403 1.00 39.84 149 ARG A C 1
ATOM 1206 O O . ARG A 1 149 ? 14.790 23.200 20.614 1.00 39.84 149 ARG A O 1
ATOM 1213 N N . SER A 1 150 ? 12.627 22.857 20.098 1.00 38.25 150 SER A N 1
ATOM 1214 C CA . SER A 1 150 ? 12.233 24.234 20.335 1.00 38.25 150 SER A CA 1
ATOM 1215 C C . SER A 1 150 ? 12.404 24.457 21.833 1.00 38.25 150 SER A C 1
ATOM 1217 O O . SER A 1 150 ? 11.849 23.721 22.649 1.00 38.25 150 SER A O 1
ATOM 1219 N N . THR A 1 151 ? 13.245 25.416 22.200 1.00 44.38 151 THR A N 1
ATOM 1220 C CA . THR A 1 151 ? 13.689 25.718 23.569 1.00 44.38 151 THR A CA 1
ATOM 1221 C C . THR A 1 151 ? 12.573 26.240 24.484 1.00 44.38 151 THR A C 1
ATOM 1223 O O . THR A 1 151 ? 12.826 26.686 25.601 1.00 44.38 151 THR A O 1
ATOM 1226 N N . THR A 1 152 ? 11.313 26.158 24.064 1.00 44.22 152 THR A N 1
ATOM 1227 C CA . THR A 1 152 ? 10.154 26.590 24.841 1.00 44.22 152 THR A CA 1
ATOM 1228 C C . THR A 1 152 ? 9.605 25.446 25.694 1.00 44.22 152 THR A C 1
ATOM 1230 O O . THR A 1 152 ? 9.091 24.455 25.178 1.00 44.22 152 THR A O 1
ATOM 1233 N N . LYS A 1 153 ? 9.672 25.620 27.020 1.00 45.88 153 LYS A N 1
ATOM 1234 C CA . LYS A 1 153 ? 9.272 24.706 28.114 1.00 45.88 153 LYS A CA 1
ATOM 1235 C C . LYS A 1 153 ? 7.802 24.202 28.124 1.00 45.88 153 LYS A C 1
ATOM 1237 O O . LYS A 1 153 ? 7.372 23.651 29.131 1.00 45.88 153 LYS A O 1
ATOM 1242 N N . ASN A 1 154 ? 7.033 24.315 27.037 1.00 43.19 154 ASN A N 1
ATOM 1243 C CA . ASN A 1 154 ? 5.574 24.097 27.028 1.00 43.19 154 ASN A CA 1
ATOM 1244 C C . ASN A 1 154 ? 5.080 22.802 26.341 1.00 43.19 154 ASN A C 1
ATOM 1246 O O . ASN A 1 154 ? 3.882 22.655 26.118 1.00 43.19 154 ASN A O 1
ATOM 1250 N N . GLN A 1 155 ? 5.942 21.828 26.030 1.00 47.69 155 GLN A N 1
ATOM 1251 C CA . GLN A 1 155 ? 5.534 20.627 25.271 1.00 47.69 155 GLN A CA 1
ATOM 1252 C C . GLN A 1 155 ? 4.942 19.453 26.081 1.00 47.69 155 GLN A C 1
ATOM 1254 O O . GLN A 1 155 ? 4.706 18.391 25.516 1.00 47.69 155 GLN A O 1
ATOM 1259 N N . ARG A 1 156 ? 4.645 19.590 27.382 1.00 45.91 156 ARG A N 1
ATOM 1260 C CA . ARG A 1 156 ? 4.085 18.457 28.156 1.00 45.91 156 ARG A CA 1
ATOM 1261 C C . ARG A 1 156 ? 2.625 18.099 27.824 1.00 45.91 156 ARG A C 1
ATOM 1263 O O . ARG A 1 156 ? 2.197 17.018 28.202 1.00 45.91 156 ARG A O 1
ATOM 1270 N N . ASN A 1 157 ? 1.897 18.945 27.084 1.00 40.81 157 ASN A N 1
ATOM 1271 C CA . ASN A 1 157 ? 0.457 18.767 26.829 1.00 40.81 157 ASN A CA 1
ATOM 1272 C C . ASN A 1 157 ? 0.046 18.706 25.342 1.00 40.81 157 ASN A C 1
ATOM 1274 O O . ASN A 1 157 ? -1.151 18.665 25.054 1.00 40.81 157 ASN A O 1
ATOM 1278 N N . SER A 1 158 ? 0.971 18.703 24.374 1.00 51.44 158 SER A N 1
ATOM 1279 C CA . SER A 1 158 ? 0.573 18.512 22.971 1.00 51.44 158 SER A CA 1
ATOM 1280 C C . SER A 1 158 ? 0.277 17.034 22.721 1.00 51.44 158 SER A C 1
ATOM 1282 O O . SER A 1 158 ? 1.183 16.206 22.817 1.00 51.44 158 SER A O 1
ATOM 1284 N N . ARG A 1 159 ? -0.982 16.697 22.401 1.00 55.53 159 ARG A N 1
ATOM 1285 C CA . ARG A 1 159 ? -1.340 15.348 21.931 1.00 55.53 159 ARG A CA 1
ATOM 1286 C C . ARG A 1 159 ? -0.389 14.936 20.798 1.00 55.53 159 ARG A C 1
ATOM 1288 O O . ARG A 1 159 ? -0.112 15.776 19.938 1.00 55.53 159 ARG A O 1
ATOM 1295 N N . PRO A 1 160 ? 0.079 13.676 20.761 1.00 65.38 160 PRO A N 1
ATOM 1296 C CA . PRO A 1 160 ? 0.912 13.202 19.664 1.00 65.38 160 PRO A CA 1
ATOM 1297 C C . PRO A 1 160 ? 0.186 13.427 18.337 1.00 65.38 160 PRO A C 1
ATOM 1299 O O . PRO A 1 160 ? -0.957 13.003 18.173 1.00 65.38 160 PRO A O 1
ATOM 1302 N N . HIS A 1 161 ? 0.837 14.108 17.391 1.00 75.69 161 HIS A N 1
ATOM 1303 C CA . HIS A 1 161 ? 0.253 14.470 16.089 1.00 75.69 161 HIS A CA 1
ATOM 1304 C C . HIS A 1 161 ? -0.028 13.266 15.174 1.00 75.69 161 HIS A C 1
ATOM 1306 O O . HIS A 1 161 ? -0.442 13.437 14.028 1.00 75.69 161 HIS A O 1
ATOM 1312 N N . ASN A 1 162 ? 0.238 12.064 15.673 1.00 86.88 162 ASN A N 1
ATOM 1313 C CA . ASN A 1 162 ? 0.184 10.805 14.964 1.00 86.88 162 ASN A CA 1
ATOM 1314 C C . ASN A 1 162 ? -0.753 9.779 15.631 1.00 86.88 162 ASN A C 1
ATOM 1316 O O . ASN A 1 162 ? -0.742 8.607 15.262 1.00 86.88 162 ASN A O 1
ATOM 1320 N N . LEU A 1 163 ? -1.555 10.214 16.612 1.00 92.00 163 LEU A N 1
ATOM 1321 C CA . LEU A 1 163 ? -2.589 9.415 17.265 1.00 92.00 163 LEU A CA 1
ATOM 1322 C C . LEU A 1 163 ? -3.975 9.998 16.986 1.00 92.00 163 LEU A C 1
ATOM 1324 O O . LEU A 1 163 ? -4.236 11.171 17.255 1.00 92.00 163 LEU A O 1
ATOM 1328 N N . PHE A 1 164 ? -4.885 9.148 16.523 1.00 94.81 164 PHE A N 1
ATOM 1329 C CA . PHE A 1 164 ? -6.253 9.505 16.157 1.00 94.81 164 PHE A CA 1
ATOM 1330 C C . PHE A 1 164 ? -7.245 8.616 16.908 1.00 94.81 164 PHE A C 1
ATOM 1332 O O . PHE A 1 164 ? -6.983 7.435 17.132 1.00 94.81 164 PHE A O 1
ATOM 1339 N N . GLY A 1 165 ? -8.385 9.177 17.313 1.00 92.62 165 GLY A N 1
ATOM 1340 C CA . GLY A 1 165 ? -9.440 8.415 17.996 1.00 92.62 165 GLY A CA 1
ATOM 1341 C C . GLY A 1 165 ? -10.439 7.757 17.042 1.00 92.62 165 GLY A C 1
ATOM 1342 O O . GLY A 1 165 ? -11.168 6.857 17.440 1.00 92.62 165 GLY A O 1
ATOM 1343 N N . ASN A 1 166 ? -10.504 8.222 15.796 1.00 95.25 166 ASN A N 1
ATOM 1344 C CA . ASN A 1 166 ? -11.453 7.775 14.782 1.00 95.25 166 ASN A CA 1
ATOM 1345 C C . ASN A 1 166 ? -10.907 8.075 13.373 1.00 95.25 166 ASN A C 1
ATOM 1347 O O . ASN A 1 166 ? -9.924 8.803 13.204 1.00 95.25 166 ASN A O 1
ATOM 1351 N N . THR A 1 167 ? -11.564 7.516 12.362 1.00 97.50 167 THR A N 1
ATOM 1352 C CA . THR A 1 167 ? -11.242 7.675 10.937 1.00 97.50 167 THR A CA 1
ATOM 1353 C C . THR A 1 167 ? -11.485 9.094 10.413 1.00 97.50 167 THR A C 1
ATOM 1355 O O . THR A 1 167 ? -10.782 9.523 9.502 1.00 97.50 167 THR A O 1
ATOM 1358 N N . LEU A 1 168 ? -12.402 9.870 11.006 1.00 96.81 168 LEU A N 1
ATOM 1359 C CA . LEU A 1 168 ? -12.645 11.270 10.629 1.00 96.81 168 LEU A CA 1
ATOM 1360 C C . LEU A 1 168 ? -11.449 12.172 10.976 1.00 96.81 168 LEU A C 1
ATOM 1362 O O . LEU A 1 168 ? -11.066 13.034 10.183 1.00 96.81 168 LEU A O 1
ATOM 1366 N N . ASP A 1 169 ? -10.832 11.970 12.137 1.00 95.06 169 ASP A N 1
ATOM 1367 C CA . ASP A 1 169 ? -9.616 12.688 12.527 1.00 95.06 169 ASP A CA 1
ATOM 1368 C C . ASP A 1 169 ? -8.429 12.287 11.639 1.00 95.06 169 ASP A C 1
ATOM 1370 O O . ASP A 1 169 ? -7.664 13.156 11.210 1.00 95.06 169 ASP A O 1
ATOM 1374 N N . LEU A 1 170 ? -8.322 10.999 11.286 1.00 96.62 170 LEU A N 1
ATOM 1375 C CA . LEU A 1 170 ? -7.340 10.527 10.307 1.00 96.62 170 LEU A CA 1
ATOM 1376 C C . LEU A 1 170 ? -7.575 11.156 8.924 1.00 96.62 170 LEU A C 1
ATOM 1378 O O . LEU A 1 170 ? -6.619 11.607 8.298 1.00 96.62 170 LEU A O 1
ATOM 1382 N N . LEU A 1 171 ? -8.825 11.250 8.458 1.00 97.00 171 LEU A N 1
ATOM 1383 C CA . LEU A 1 171 ? -9.179 11.876 7.180 1.00 97.00 171 LEU A CA 1
ATOM 1384 C C . LEU A 1 171 ? -8.702 13.330 7.121 1.00 97.00 171 LEU A C 1
ATOM 1386 O O . LEU A 1 171 ? -8.071 13.738 6.146 1.00 97.00 171 LEU A O 1
ATOM 1390 N N . ARG A 1 172 ? -8.950 14.109 8.182 1.00 95.19 172 ARG A N 1
ATOM 1391 C CA . ARG A 1 172 ? -8.472 15.498 8.269 1.00 95.19 172 ARG A CA 1
ATOM 1392 C C . ARG A 1 172 ? -6.952 15.568 8.203 1.00 95.19 172 ARG A C 1
ATOM 1394 O O . ARG A 1 172 ? -6.411 16.443 7.529 1.00 95.19 172 ARG A O 1
ATOM 1401 N N . TRP A 1 173 ? -6.254 14.655 8.878 1.00 95.12 173 TRP A N 1
ATOM 1402 C CA . TRP A 1 173 ? -4.795 14.584 8.826 1.00 95.12 173 TRP A CA 1
ATOM 1403 C C . TRP A 1 173 ? -4.281 14.215 7.427 1.00 95.12 173 TRP A C 1
ATOM 1405 O O . TRP A 1 173 ? -3.360 14.869 6.930 1.00 95.12 173 TRP A O 1
ATOM 1415 N N . LEU A 1 174 ? -4.917 13.249 6.757 1.00 95.44 174 LEU A N 1
ATOM 1416 C CA . LEU A 1 174 ? -4.614 12.853 5.378 1.00 95.44 174 LEU A CA 1
ATOM 1417 C C . LEU A 1 174 ? -4.799 14.027 4.398 1.00 95.44 174 LEU A C 1
ATOM 1419 O O . LEU A 1 174 ? -3.955 14.283 3.543 1.00 95.44 174 LEU A O 1
ATOM 1423 N N . GLN A 1 175 ? -5.869 14.805 4.552 1.00 93.38 175 GLN A N 1
ATOM 1424 C CA . GLN A 1 175 ? -6.170 15.943 3.676 1.00 93.38 175 GLN A CA 1
ATOM 1425 C C . GLN A 1 175 ? -5.322 17.193 3.952 1.00 93.38 175 GLN A C 1
ATOM 1427 O O . GLN A 1 175 ? -5.359 18.140 3.170 1.00 93.38 175 GLN A O 1
ATOM 1432 N N . THR A 1 176 ? -4.565 17.229 5.051 1.00 90.88 176 THR A N 1
ATOM 1433 C CA . THR A 1 176 ? -3.788 18.412 5.447 1.00 90.88 176 THR A CA 1
ATOM 1434 C C . THR A 1 176 ? -2.313 18.081 5.622 1.00 90.88 176 THR A C 1
ATOM 1436 O O . THR A 1 176 ? -1.479 18.424 4.781 1.00 90.88 176 THR A O 1
ATOM 1439 N N . ARG A 1 177 ? -1.965 17.408 6.717 1.00 91.44 177 ARG A N 1
ATOM 1440 C CA . ARG A 1 177 ? -0.583 17.162 7.117 1.00 91.44 177 ARG A CA 1
ATOM 1441 C C . ARG A 1 177 ? 0.105 16.163 6.201 1.00 91.44 177 ARG A C 1
ATOM 1443 O O . ARG A 1 177 ? 1.247 16.403 5.822 1.00 91.44 177 ARG A O 1
ATOM 1450 N N . TYR A 1 178 ? -0.572 15.085 5.830 1.00 93.06 178 TYR A N 1
ATOM 1451 C CA . TYR A 1 178 ? -0.006 14.086 4.932 1.00 93.06 178 TYR A CA 1
ATOM 1452 C C . TYR A 1 178 ? 0.432 14.701 3.598 1.00 93.06 178 TYR A C 1
ATOM 1454 O O . TYR A 1 178 ? 1.576 14.507 3.205 1.00 93.06 178 TYR A O 1
ATOM 1462 N N . LEU A 1 179 ? -0.403 15.528 2.957 1.00 89.62 179 LEU A N 1
ATOM 1463 C CA . LEU A 1 179 ? -0.041 16.196 1.697 1.00 89.62 179 LEU A CA 1
ATOM 1464 C C . LEU A 1 179 ? 1.231 17.050 1.832 1.00 89.62 179 LEU A C 1
ATOM 1466 O O . LEU A 1 179 ? 2.095 17.034 0.955 1.00 89.62 179 LEU A O 1
ATOM 1470 N N . GLN A 1 180 ? 1.392 17.752 2.959 1.00 89.56 180 GLN A N 1
ATOM 1471 C CA . GLN A 1 180 ? 2.611 18.519 3.242 1.00 89.56 180 GLN A CA 1
ATOM 1472 C C . GLN A 1 180 ? 3.842 17.620 3.408 1.00 89.56 180 GLN A C 1
ATOM 1474 O O . GLN A 1 180 ? 4.933 17.986 2.975 1.00 89.56 180 GLN A O 1
ATOM 1479 N N . LEU A 1 181 ? 3.689 16.471 4.072 1.00 90.69 181 LEU A N 1
ATOM 1480 C CA . LEU A 1 181 ? 4.773 15.510 4.276 1.00 90.69 181 LEU A CA 1
ATOM 1481 C C . LEU A 1 181 ? 5.138 14.799 2.971 1.00 90.69 181 LEU A C 1
ATOM 1483 O O . LEU A 1 181 ? 6.320 14.668 2.655 1.00 90.69 181 LEU A O 1
ATOM 1487 N N . PHE A 1 182 ? 4.142 14.428 2.168 1.00 91.62 182 PHE A N 1
ATOM 1488 C CA . PHE A 1 182 ? 4.333 13.914 0.820 1.00 91.62 182 PHE A CA 1
ATOM 1489 C C . PHE A 1 182 ? 5.115 14.915 -0.039 1.00 91.62 182 PHE A C 1
ATOM 1491 O O . PHE A 1 182 ? 6.050 14.520 -0.723 1.00 91.62 182 PHE A O 1
ATOM 1498 N N . GLY A 1 183 ? 4.845 16.219 0.044 1.00 88.00 183 GLY A N 1
ATOM 1499 C CA . GLY A 1 183 ? 5.637 17.225 -0.678 1.00 88.00 183 GLY A CA 1
ATOM 1500 C C . GLY A 1 183 ? 7.136 17.250 -0.323 1.00 88.00 183 GLY A C 1
ATOM 1501 O O . GLY A 1 183 ? 7.938 17.705 -1.131 1.00 88.00 183 GLY A O 1
ATOM 1502 N N . LYS A 1 184 ? 7.527 16.751 0.858 1.00 88.81 184 LYS A N 1
ATOM 1503 C CA . LYS A 1 184 ? 8.921 16.733 1.347 1.00 88.81 184 LYS A CA 1
ATOM 1504 C C . LYS A 1 184 ? 9.657 15.415 1.098 1.00 88.81 184 LYS A C 1
ATOM 1506 O O . LYS A 1 184 ? 10.882 15.390 1.200 1.00 88.81 184 LYS A O 1
ATOM 1511 N N . GLY A 1 185 ? 8.924 14.330 0.848 1.00 86.44 185 GLY A N 1
ATOM 1512 C CA . GLY A 1 185 ? 9.498 13.000 0.644 1.00 86.44 185 GLY A CA 1
ATOM 1513 C C . GLY A 1 185 ? 10.327 12.922 -0.637 1.00 86.44 185 GLY A C 1
ATOM 1514 O O . GLY A 1 185 ? 9.970 13.529 -1.648 1.00 86.44 185 GLY A O 1
ATOM 1515 N N . GLN A 1 186 ? 11.427 12.175 -0.586 1.00 87.38 186 GLN A N 1
ATOM 1516 C CA . GLN A 1 186 ? 12.368 12.018 -1.704 1.00 87.38 186 GLN A CA 1
ATOM 1517 C C . GLN A 1 186 ? 12.543 10.559 -2.141 1.00 87.38 186 GLN A C 1
ATOM 1519 O O . GLN A 1 186 ? 13.058 10.308 -3.229 1.00 87.38 186 GLN A O 1
ATOM 1524 N N . GLY A 1 187 ? 12.148 9.603 -1.303 1.00 88.19 187 GLY A N 1
ATOM 1525 C CA . GLY A 1 187 ? 12.313 8.176 -1.527 1.00 88.19 187 GLY A CA 1
ATOM 1526 C C . GLY A 1 187 ? 10.988 7.424 -1.621 1.00 88.19 187 GLY A C 1
ATOM 1527 O O . GLY A 1 187 ? 9.972 7.940 -2.092 1.00 88.19 187 GLY A O 1
ATOM 1528 N N . THR A 1 188 ? 11.035 6.162 -1.196 1.00 91.12 188 THR A N 1
ATOM 1529 C CA . THR A 1 188 ? 9.857 5.313 -1.010 1.00 91.12 188 THR A CA 1
ATOM 1530 C C . THR A 1 188 ? 9.094 5.786 0.216 1.00 91.12 188 THR A C 1
ATOM 1532 O O . THR A 1 188 ? 9.655 5.958 1.296 1.00 91.12 188 THR A O 1
ATOM 1535 N N . GLU A 1 189 ? 7.799 5.970 0.044 1.00 94.38 189 GLU A N 1
ATOM 1536 C CA . GLU A 1 189 ? 6.888 6.341 1.113 1.00 94.38 189 GLU A CA 1
ATOM 1537 C C . GLU A 1 189 ? 6.500 5.093 1.910 1.00 94.38 189 GLU A C 1
ATOM 1539 O O . GLU A 1 189 ? 6.153 4.079 1.308 1.00 94.38 189 GLU A O 1
ATOM 1544 N N . ASN A 1 190 ? 6.527 5.157 3.241 1.00 94.06 190 ASN A N 1
ATOM 1545 C CA . ASN A 1 190 ? 5.989 4.101 4.098 1.00 94.06 190 ASN A CA 1
ATOM 1546 C C . ASN A 1 190 ? 5.090 4.700 5.188 1.00 94.06 190 ASN A C 1
ATOM 1548 O O . ASN A 1 190 ? 5.570 5.433 6.056 1.00 94.06 190 ASN A O 1
ATOM 1552 N N . LEU A 1 191 ? 3.795 4.379 5.141 1.00 95.06 191 LEU A N 1
ATOM 1553 C CA . LEU A 1 191 ? 2.850 4.612 6.233 1.00 95.06 191 LEU A CA 1
ATOM 1554 C C . LEU A 1 191 ? 2.724 3.320 7.032 1.00 95.06 191 LEU A C 1
ATOM 1556 O O . LEU A 1 191 ? 2.212 2.331 6.512 1.00 95.06 191 LEU A O 1
ATOM 1560 N N . ASP A 1 192 ? 3.117 3.344 8.300 1.00 93.38 192 ASP A N 1
ATOM 1561 C CA . ASP A 1 192 ? 2.861 2.238 9.223 1.00 93.38 192 ASP A CA 1
ATOM 1562 C C . ASP A 1 192 ? 1.712 2.621 10.156 1.00 93.38 192 ASP A C 1
ATOM 1564 O O . ASP A 1 192 ? 1.774 3.631 10.860 1.00 93.38 192 ASP A O 1
ATOM 1568 N N . LEU A 1 193 ? 0.634 1.845 10.114 1.00 96.50 193 LEU A N 1
ATOM 1569 C CA . LEU A 1 193 ? -0.586 2.089 10.866 1.00 96.50 193 LEU A CA 1
ATOM 1570 C C . LEU A 1 193 ? -0.818 0.978 11.879 1.00 96.50 193 LEU A C 1
ATOM 1572 O O . LEU A 1 193 ? -0.802 -0.204 11.544 1.00 96.50 193 LEU A O 1
ATOM 1576 N N . GLU A 1 194 ? -1.134 1.366 13.107 1.00 97.19 194 GLU A N 1
ATOM 1577 C CA . GLU A 1 194 ? -1.614 0.462 14.144 1.00 97.19 194 GLU A CA 1
ATOM 1578 C C . GLU A 1 194 ? -3.057 0.827 14.493 1.00 97.19 194 GLU A C 1
ATOM 1580 O O . GLU A 1 194 ? -3.341 1.934 14.961 1.00 97.19 194 GLU A O 1
ATOM 1585 N N . PHE A 1 195 ? -3.970 -0.116 14.280 1.00 98.00 195 PHE A N 1
ATOM 1586 C CA . PHE A 1 195 ? -5.379 0.024 14.628 1.00 98.00 195 PHE A CA 1
ATOM 1587 C C . PHE A 1 195 ? -5.657 -0.737 15.916 1.00 98.00 195 PHE A C 1
ATOM 1589 O O . PHE A 1 195 ? -5.410 -1.939 15.992 1.00 98.00 195 PHE A O 1
ATOM 1596 N N . THR A 1 196 ? -6.222 -0.054 16.908 1.00 98.06 196 THR A N 1
ATOM 1597 C CA . THR A 1 196 ? -6.740 -0.669 18.132 1.00 98.06 196 THR A CA 1
ATOM 1598 C C . THR A 1 196 ? -8.261 -0.564 18.132 1.00 98.06 196 THR A C 1
ATOM 1600 O O . THR A 1 196 ? -8.806 0.539 18.036 1.00 98.06 196 THR A O 1
ATOM 1603 N N . PHE A 1 197 ? -8.960 -1.688 18.263 1.00 97.56 197 PHE A N 1
ATOM 1604 C CA . PHE A 1 197 ? -10.424 -1.746 18.253 1.00 97.56 197 PHE A CA 1
ATOM 1605 C C . PHE A 1 197 ? -10.948 -2.789 19.242 1.00 97.56 197 PHE A C 1
ATOM 1607 O O . PHE A 1 197 ? -10.247 -3.741 19.570 1.00 97.56 197 PHE A O 1
ATOM 1614 N N . SER A 1 198 ? -12.180 -2.620 19.720 1.00 97.31 198 SER A N 1
ATOM 1615 C CA . SER A 1 198 ? -12.878 -3.629 20.521 1.00 97.31 198 SER A CA 1
ATOM 1616 C C . SER A 1 198 ? -13.909 -4.371 19.677 1.00 97.31 198 SER A C 1
ATOM 1618 O O . SER A 1 198 ? -14.704 -3.725 18.992 1.00 97.31 198 SER A O 1
ATOM 1620 N N . ASP A 1 199 ? -13.924 -5.702 19.739 1.00 94.56 199 ASP A N 1
ATOM 1621 C CA . ASP A 1 199 ? -14.964 -6.515 19.097 1.00 94.56 199 ASP A CA 1
ATOM 1622 C C . ASP A 1 199 ? -16.308 -6.457 19.854 1.00 94.56 199 ASP A C 1
ATOM 1624 O O . ASP A 1 199 ? -16.425 -5.823 20.906 1.00 94.56 199 ASP A O 1
ATOM 1628 N N . SER A 1 200 ? -17.333 -7.133 19.326 1.00 91.12 200 SER A N 1
ATOM 1629 C CA . SER A 1 200 ? -18.669 -7.208 19.938 1.00 91.12 200 SER A CA 1
ATOM 1630 C C . SER A 1 200 ? -18.686 -7.873 21.322 1.00 91.12 200 SER A C 1
ATOM 1632 O O . SER A 1 200 ? -19.624 -7.677 22.089 1.00 91.12 200 SER A O 1
ATOM 1634 N N . GLN A 1 201 ? -17.635 -8.622 21.670 1.00 93.00 201 GLN A N 1
ATOM 1635 C CA . GLN A 1 201 ? -17.425 -9.223 22.989 1.00 93.00 201 GLN A CA 1
ATOM 1636 C C . GLN A 1 201 ? -16.554 -8.338 23.890 1.00 93.00 201 GLN A C 1
ATOM 1638 O O . GLN A 1 201 ? -16.066 -8.798 24.921 1.00 93.00 201 GLN A O 1
ATOM 1643 N N . THR A 1 202 ? -16.339 -7.072 23.518 1.00 92.06 202 THR A N 1
ATOM 1644 C CA . THR A 1 202 ? -15.512 -6.079 24.225 1.00 92.06 202 THR A CA 1
ATOM 1645 C C . THR A 1 202 ? -14.026 -6.432 24.338 1.00 92.06 202 THR A C 1
ATOM 1647 O O . THR A 1 202 ? -13.285 -5.765 25.060 1.00 92.06 202 THR A O 1
ATOM 1650 N N . ARG A 1 203 ? -13.542 -7.433 23.592 1.00 95.56 203 ARG A N 1
ATOM 1651 C CA . ARG A 1 203 ? -12.112 -7.769 23.568 1.00 95.56 203 ARG A CA 1
ATOM 1652 C C . ARG A 1 203 ? -11.374 -6.781 22.687 1.00 95.56 203 ARG A C 1
ATOM 1654 O O . ARG A 1 203 ? -11.808 -6.511 21.568 1.00 95.56 203 ARG A O 1
ATOM 1661 N N . VAL A 1 204 ? -10.253 -6.276 23.187 1.00 97.00 204 VAL A N 1
ATOM 1662 C CA . VAL A 1 204 ? -9.411 -5.320 22.469 1.00 97.00 204 VAL A CA 1
ATOM 1663 C C . VAL A 1 204 ? -8.408 -6.065 21.598 1.00 97.00 204 VAL A C 1
ATOM 1665 O O . VAL A 1 204 ? -7.704 -6.954 22.071 1.00 97.00 204 VAL A O 1
ATOM 1668 N N . HIS A 1 205 ? -8.333 -5.667 20.334 1.00 96.56 205 HIS A N 1
ATOM 1669 C CA . HIS A 1 205 ? -7.410 -6.193 19.338 1.00 96.56 205 HIS A CA 1
ATO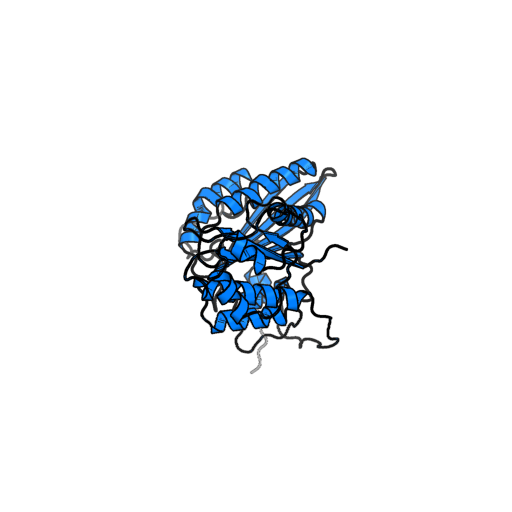M 1670 C C . HIS A 1 205 ? -6.550 -5.061 18.797 1.00 96.56 205 HIS A C 1
ATOM 1672 O O . HIS A 1 205 ? -7.024 -3.932 18.646 1.00 96.56 205 HIS A O 1
ATOM 1678 N N . THR A 1 206 ? -5.302 -5.388 18.474 1.00 96.69 206 THR A N 1
ATOM 1679 C CA . THR A 1 206 ? -4.368 -4.476 17.818 1.00 96.69 206 THR A CA 1
ATOM 1680 C C . THR A 1 206 ? -3.819 -5.146 16.572 1.00 96.69 206 THR A C 1
ATOM 1682 O O . THR A 1 206 ? -3.302 -6.258 16.646 1.00 96.69 206 THR A O 1
ATOM 1685 N N . VAL A 1 207 ? -3.943 -4.472 15.433 1.00 96.00 207 VAL A N 1
ATOM 1686 C CA . VAL A 1 207 ? -3.513 -4.978 14.124 1.00 96.00 207 VAL A CA 1
ATOM 1687 C C . VAL A 1 207 ? -2.674 -3.922 13.416 1.00 96.00 207 VAL A C 1
ATOM 1689 O O . VAL A 1 207 ? -2.886 -2.723 13.621 1.00 96.00 207 VAL A O 1
ATOM 1692 N N . ARG A 1 208 ? -1.708 -4.361 12.604 1.00 95.25 208 ARG A N 1
ATOM 1693 C CA . ARG A 1 208 ? -0.761 -3.471 11.918 1.00 95.25 208 ARG A CA 1
ATOM 1694 C C . ARG A 1 208 ? -0.890 -3.566 10.407 1.00 95.25 208 ARG A C 1
ATOM 1696 O O . ARG A 1 208 ? -0.990 -4.661 9.860 1.00 95.25 208 ARG A O 1
ATOM 1703 N N . LEU A 1 209 ? -0.855 -2.413 9.752 1.00 96.19 209 LEU A N 1
ATOM 1704 C CA . LEU A 1 209 ? -0.856 -2.272 8.305 1.00 96.19 209 LEU A CA 1
ATOM 1705 C C . LEU A 1 209 ? 0.301 -1.366 7.888 1.00 96.19 209 LEU A C 1
ATOM 1707 O O . LEU A 1 209 ? 0.288 -0.182 8.204 1.00 96.19 209 LEU A O 1
ATOM 1711 N N . SER A 1 210 ? 1.253 -1.901 7.126 1.00 94.69 210 SER A N 1
ATOM 1712 C CA . SER A 1 210 ? 2.301 -1.097 6.485 1.00 94.69 210 SER A CA 1
ATOM 1713 C C . SER A 1 210 ? 1.969 -0.910 5.009 1.00 94.69 210 SER A C 1
ATOM 1715 O O . SER A 1 210 ? 1.807 -1.886 4.278 1.00 94.69 210 SER A O 1
ATOM 1717 N N . ILE A 1 211 ? 1.853 0.340 4.568 1.00 96.62 211 ILE A N 1
ATOM 1718 C CA . ILE A 1 211 ? 1.615 0.711 3.173 1.00 96.62 211 ILE A CA 1
ATOM 1719 C C . ILE A 1 211 ? 2.881 1.361 2.634 1.00 96.62 211 ILE A C 1
ATOM 1721 O O . ILE A 1 211 ? 3.256 2.448 3.068 1.00 96.62 211 ILE A O 1
ATOM 1725 N N . MET A 1 212 ? 3.508 0.714 1.657 1.00 95.44 212 MET A N 1
ATOM 1726 C CA . MET A 1 212 ? 4.708 1.207 0.995 1.00 95.44 212 MET A CA 1
ATOM 1727 C C . MET A 1 212 ? 4.377 1.648 -0.431 1.00 95.44 212 MET A C 1
ATOM 1729 O O . MET A 1 212 ? 3.945 0.828 -1.242 1.00 95.44 212 MET A O 1
ATOM 1733 N N . HIS A 1 213 ? 4.608 2.919 -0.766 1.00 95.56 213 HIS A N 1
ATOM 1734 C CA . HIS A 1 213 ? 4.578 3.389 -2.153 1.00 95.56 213 HIS A CA 1
ATOM 1735 C C . HIS A 1 213 ? 6.000 3.543 -2.677 1.00 95.56 213 HIS A C 1
ATOM 1737 O O . HIS A 1 213 ? 6.759 4.429 -2.276 1.00 95.56 213 HIS A O 1
ATOM 1743 N N . VAL A 1 214 ? 6.354 2.647 -3.588 1.00 94.56 214 VAL A N 1
ATOM 1744 C CA . VAL A 1 214 ? 7.662 2.551 -4.217 1.00 94.56 214 VAL A CA 1
ATOM 1745 C C . VAL A 1 214 ? 7.588 3.196 -5.597 1.00 94.56 214 VAL A C 1
ATOM 1747 O O . VAL A 1 214 ? 6.804 2.774 -6.442 1.00 94.56 214 VAL A O 1
ATOM 1750 N N . PHE A 1 215 ? 8.420 4.204 -5.847 1.00 92.75 215 PHE A N 1
ATOM 1751 C CA . PHE A 1 215 ? 8.392 4.969 -7.096 1.00 92.75 215 PHE A CA 1
ATOM 1752 C C . PHE A 1 215 ? 9.595 4.629 -7.980 1.00 92.75 215 PHE A C 1
ATOM 1754 O O . PHE A 1 215 ? 10.739 4.940 -7.638 1.00 92.75 215 PHE A O 1
ATOM 1761 N N . LEU A 1 216 ? 9.352 4.027 -9.146 1.00 89.94 216 LEU A N 1
ATOM 1762 C CA . LEU A 1 216 ? 10.412 3.604 -10.070 1.00 89.94 216 LEU A CA 1
ATOM 1763 C C . LEU A 1 216 ? 11.190 4.785 -10.661 1.00 89.94 216 LEU A C 1
ATOM 1765 O O . LEU A 1 216 ? 12.371 4.633 -10.970 1.00 89.94 216 LEU A O 1
ATOM 1769 N N . CYS A 1 217 ? 10.570 5.961 -10.792 1.00 86.44 217 CYS A N 1
ATOM 1770 C CA . CYS A 1 217 ? 11.239 7.171 -11.276 1.00 86.44 217 CYS A CA 1
ATOM 1771 C C . CYS A 1 217 ? 12.392 7.646 -10.376 1.00 86.44 217 CYS A C 1
ATOM 1773 O O . CYS A 1 217 ? 13.218 8.437 -10.821 1.00 86.44 217 CYS A O 1
ATOM 1775 N N . HIS A 1 218 ? 12.464 7.175 -9.128 1.00 86.25 218 HIS A N 1
ATOM 1776 C CA . HIS A 1 218 ? 13.557 7.476 -8.199 1.00 86.25 218 HIS A CA 1
ATOM 1777 C C . HIS A 1 218 ? 14.657 6.409 -8.185 1.00 86.25 218 HIS A C 1
ATOM 1779 O O . HIS A 1 218 ? 15.612 6.525 -7.419 1.00 86.25 218 HIS A O 1
ATOM 1785 N N . MET A 1 219 ? 14.545 5.372 -9.020 1.00 88.00 219 MET A N 1
ATOM 1786 C CA . MET A 1 219 ? 15.479 4.251 -9.036 1.00 88.00 219 MET A CA 1
ATOM 1787 C C . MET A 1 219 ? 16.392 4.288 -10.257 1.00 88.00 219 MET A C 1
ATOM 1789 O O . MET A 1 219 ? 15.933 4.318 -11.401 1.00 88.00 219 MET A O 1
ATOM 1793 N N . ASP A 1 220 ? 17.696 4.194 -10.006 1.00 87.88 220 ASP A N 1
ATOM 1794 C CA . ASP A 1 220 ? 18.677 3.856 -11.035 1.00 87.8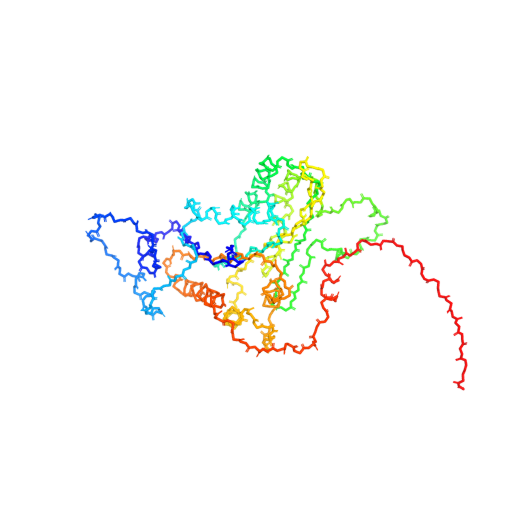8 220 ASP A CA 1
ATOM 1795 C C . ASP A 1 220 ? 18.603 2.360 -11.418 1.00 87.88 220 ASP A C 1
ATOM 1797 O O . ASP A 1 220 ? 17.943 1.549 -10.759 1.00 87.88 220 ASP A O 1
ATOM 1801 N N . SER A 1 221 ? 19.279 1.988 -12.511 1.00 86.50 221 SER A N 1
ATOM 1802 C CA . SER A 1 221 ? 19.292 0.607 -13.026 1.00 86.50 221 SER A CA 1
ATOM 1803 C C . SER A 1 221 ? 19.822 -0.407 -11.998 1.00 86.50 221 SER A C 1
ATOM 1805 O O . SER A 1 221 ? 19.281 -1.509 -11.854 1.00 86.50 221 SER A O 1
ATOM 1807 N N . ASP A 1 222 ? 20.831 -0.015 -11.215 1.00 86.12 222 ASP A N 1
ATOM 1808 C CA . ASP A 1 222 ? 21.419 -0.840 -10.154 1.00 86.12 222 ASP A CA 1
ATOM 1809 C C . ASP A 1 222 ? 20.401 -1.136 -9.042 1.00 86.12 222 ASP A C 1
ATOM 1811 O O . ASP A 1 222 ? 20.295 -2.269 -8.570 1.00 86.12 222 ASP A O 1
ATOM 1815 N N . THR A 1 223 ? 19.617 -0.133 -8.648 1.00 86.44 223 THR A N 1
ATOM 1816 C CA . THR A 1 223 ? 18.567 -0.228 -7.624 1.00 86.44 223 THR A CA 1
ATOM 1817 C C . THR A 1 223 ? 17.450 -1.157 -8.092 1.00 86.44 223 THR A C 1
ATOM 1819 O O . THR A 1 223 ? 17.046 -2.049 -7.344 1.00 86.44 223 THR A O 1
ATOM 1822 N N . LYS A 1 224 ? 17.010 -1.024 -9.351 1.00 87.94 224 LYS A N 1
ATOM 1823 C CA . LYS A 1 224 ? 16.010 -1.919 -9.962 1.00 87.94 224 LYS A CA 1
ATOM 1824 C C . LYS A 1 224 ? 16.508 -3.362 -10.030 1.00 87.94 224 LYS A C 1
ATOM 1826 O O . LYS A 1 224 ? 15.770 -4.285 -9.696 1.00 87.94 224 LYS A O 1
ATOM 1831 N N . THR A 1 225 ? 17.771 -3.560 -10.403 1.00 86.62 225 THR A N 1
ATOM 1832 C CA . THR A 1 225 ? 18.407 -4.886 -10.444 1.00 86.62 225 THR A CA 1
ATOM 1833 C C . THR A 1 225 ? 18.516 -5.497 -9.045 1.00 86.62 225 THR A C 1
ATOM 1835 O O . THR A 1 225 ? 18.203 -6.669 -8.853 1.00 86.62 225 THR A O 1
ATOM 1838 N N . CYS A 1 226 ? 18.899 -4.705 -8.039 1.00 85.19 226 CYS A N 1
ATOM 1839 C CA . CYS A 1 226 ? 18.961 -5.151 -6.646 1.00 85.19 226 CYS A CA 1
ATOM 1840 C C . CYS A 1 226 ? 17.583 -5.580 -6.123 1.00 85.19 226 CYS A C 1
ATOM 1842 O O . CYS A 1 226 ? 17.457 -6.634 -5.498 1.00 85.19 226 CYS A O 1
ATOM 1844 N N . LEU A 1 227 ? 16.543 -4.802 -6.429 1.00 88.00 227 LEU A N 1
ATOM 1845 C CA . LEU A 1 227 ? 15.167 -5.116 -6.061 1.00 88.00 227 LEU A CA 1
ATOM 1846 C C . LEU A 1 227 ? 14.667 -6.395 -6.750 1.00 88.00 227 LEU A C 1
ATOM 1848 O O . LEU A 1 227 ? 14.099 -7.260 -6.088 1.00 88.00 227 LEU A O 1
ATOM 1852 N N . ARG A 1 228 ? 14.950 -6.562 -8.047 1.00 88.06 228 ARG A N 1
ATOM 1853 C CA . ARG A 1 228 ? 14.631 -7.782 -8.803 1.00 88.06 228 ARG A CA 1
ATOM 1854 C C . ARG A 1 228 ? 15.262 -9.024 -8.172 1.00 88.06 228 ARG A C 1
ATOM 1856 O O . ARG A 1 228 ? 14.563 -9.987 -7.872 1.00 88.06 228 ARG A O 1
ATOM 1863 N N . ASN A 1 229 ? 16.558 -8.948 -7.869 1.00 84.62 229 ASN A N 1
ATOM 1864 C CA . ASN A 1 229 ? 17.284 -10.021 -7.191 1.00 84.62 229 ASN A CA 1
ATOM 1865 C C . ASN A 1 229 ? 16.708 -10.297 -5.792 1.00 84.62 229 ASN A C 1
ATOM 1867 O O . ASN A 1 229 ? 16.679 -11.445 -5.354 1.00 84.62 229 ASN A O 1
ATOM 1871 N N . CYS A 1 230 ? 16.253 -9.259 -5.081 1.00 85.12 230 CYS A N 1
ATOM 1872 C CA . CYS A 1 230 ? 15.592 -9.405 -3.785 1.00 85.12 230 CYS A CA 1
ATOM 1873 C C . CYS A 1 230 ? 14.272 -10.175 -3.908 1.00 85.12 230 CYS A C 1
ATOM 1875 O O . CYS A 1 230 ? 13.984 -11.005 -3.053 1.00 85.12 230 CYS A O 1
ATOM 1877 N N . PHE A 1 231 ? 13.491 -9.932 -4.959 1.00 87.75 231 PHE A N 1
ATOM 1878 C CA . PHE A 1 231 ? 12.238 -10.641 -5.209 1.00 87.75 231 PHE A CA 1
ATOM 1879 C C . PHE A 1 231 ? 12.440 -12.090 -5.634 1.00 87.75 231 PHE A C 1
ATOM 1881 O O . PHE A 1 231 ? 11.792 -12.973 -5.084 1.00 87.75 231 PHE A O 1
ATOM 1888 N N . GLU A 1 232 ? 13.380 -12.367 -6.533 1.00 84.50 232 GLU A N 1
ATOM 1889 C CA . GLU A 1 232 ? 13.708 -13.747 -6.924 1.00 84.50 232 GLU A CA 1
ATOM 1890 C C . GLU A 1 232 ? 14.188 -14.580 -5.731 1.00 84.50 232 GLU A C 1
ATOM 1892 O O . GLU A 1 232 ? 13.938 -15.780 -5.658 1.00 84.50 232 GLU A O 1
ATOM 1897 N N . ASN A 1 233 ? 14.823 -13.922 -4.758 1.00 79.12 233 ASN A N 1
ATOM 1898 C CA . ASN A 1 233 ? 15.351 -14.534 -3.546 1.00 79.12 233 ASN A CA 1
ATOM 1899 C C . ASN A 1 233 ? 14.564 -14.125 -2.292 1.00 79.12 233 ASN A C 1
ATOM 1901 O O . ASN A 1 233 ? 15.145 -14.062 -1.212 1.00 79.12 233 ASN A O 1
ATOM 1905 N N . ILE A 1 234 ? 13.257 -13.863 -2.408 1.00 75.38 234 ILE A N 1
ATOM 1906 C CA . ILE A 1 234 ? 12.412 -13.329 -1.318 1.00 75.38 234 ILE A CA 1
ATOM 1907 C C . ILE A 1 234 ? 12.466 -14.165 -0.029 1.00 75.38 234 ILE A C 1
ATOM 1909 O O . ILE A 1 234 ? 12.337 -13.634 1.068 1.00 75.38 234 ILE A O 1
ATOM 1913 N N . ARG A 1 235 ? 12.701 -15.477 -0.164 1.00 70.38 235 ARG A N 1
ATOM 1914 C CA . ARG A 1 235 ? 12.806 -16.435 0.949 1.00 70.38 235 ARG A CA 1
ATOM 1915 C C . ARG A 1 235 ? 14.219 -16.540 1.535 1.00 70.38 235 ARG A C 1
ATOM 1917 O O . ARG A 1 235 ? 14.412 -17.168 2.571 1.00 70.38 235 ARG A O 1
ATOM 1924 N N . SER A 1 236 ? 15.214 -15.945 0.882 1.00 67.94 236 SER A N 1
ATOM 1925 C CA . SER A 1 236 ? 16.597 -15.916 1.346 1.00 67.94 236 SER A CA 1
ATOM 1926 C C . SER A 1 236 ? 16.811 -14.736 2.286 1.00 67.94 236 SER A C 1
ATOM 1928 O O . SER A 1 236 ? 16.671 -13.576 1.904 1.00 67.94 236 SER A O 1
ATOM 1930 N N . ALA A 1 237 ? 17.253 -15.023 3.509 1.00 58.88 237 ALA A N 1
ATOM 1931 C CA . ALA A 1 237 ? 17.683 -13.993 4.452 1.00 58.88 237 ALA A CA 1
ATOM 1932 C C . ALA A 1 237 ? 19.047 -13.368 4.083 1.00 58.88 237 ALA A C 1
ATOM 1934 O O . ALA A 1 237 ? 19.536 -12.488 4.791 1.00 58.88 237 ALA A O 1
ATOM 1935 N N . LYS A 1 238 ? 19.705 -13.816 3.000 1.00 63.69 238 LYS A N 1
ATOM 1936 C CA . LYS A 1 238 ? 21.044 -13.330 2.647 1.00 63.69 238 LYS A CA 1
ATOM 1937 C C . LYS A 1 238 ? 20.983 -11.884 2.167 1.00 63.69 238 LYS A C 1
ATOM 1939 O O . LYS A 1 238 ? 20.457 -11.580 1.095 1.00 63.69 238 LYS A O 1
ATOM 1944 N N . ARG A 1 239 ? 21.605 -10.997 2.940 1.00 63.12 239 ARG A N 1
ATOM 1945 C CA . ARG A 1 239 ? 21.860 -9.620 2.527 1.00 63.12 239 ARG A CA 1
ATOM 1946 C C . ARG A 1 239 ? 22.812 -9.624 1.332 1.00 63.12 239 ARG A C 1
ATOM 1948 O O . ARG A 1 239 ? 23.913 -10.167 1.398 1.00 63.12 239 ARG A O 1
ATOM 1955 N N . GLY A 1 240 ? 22.380 -9.042 0.217 1.00 62.22 240 GLY A N 1
ATOM 1956 C CA . GLY A 1 240 ? 23.262 -8.827 -0.928 1.00 62.22 240 GLY A CA 1
ATOM 1957 C C . GLY A 1 240 ? 24.373 -7.829 -0.583 1.00 62.22 240 GLY A C 1
ATOM 1958 O O . GLY A 1 240 ? 24.184 -6.951 0.256 1.00 62.22 240 GLY A O 1
ATOM 1959 N N . ARG A 1 241 ? 25.521 -7.906 -1.272 1.00 58.97 241 ARG A N 1
ATOM 1960 C CA . ARG A 1 241 ? 26.661 -6.983 -1.063 1.00 58.97 241 ARG A CA 1
ATOM 1961 C C . ARG A 1 241 ? 26.331 -5.502 -1.337 1.00 58.97 241 ARG A C 1
ATOM 1963 O O . ARG A 1 241 ? 27.072 -4.633 -0.901 1.00 58.97 241 ARG A O 1
ATOM 1970 N N . LYS A 1 242 ? 25.235 -5.218 -2.053 1.00 66.12 242 LYS A N 1
ATOM 1971 C CA . LYS A 1 242 ? 24.720 -3.874 -2.376 1.00 66.12 242 LYS A CA 1
ATOM 1972 C C . LYS A 1 242 ? 23.280 -3.695 -1.869 1.00 66.12 242 LYS A C 1
ATOM 1974 O O . LYS A 1 242 ? 22.382 -3.383 -2.650 1.00 66.12 242 LYS A O 1
ATOM 1979 N N . SER A 1 243 ? 23.031 -3.991 -0.594 1.00 66.00 243 SER A N 1
ATOM 1980 C CA . SER A 1 243 ? 21.688 -3.843 -0.023 1.00 66.00 243 SER A CA 1
ATOM 1981 C C . SER A 1 243 ? 21.297 -2.371 0.099 1.00 66.00 243 SER A C 1
ATOM 1983 O O . SER A 1 243 ? 22.102 -1.546 0.523 1.00 66.00 243 SER A O 1
ATOM 1985 N N . ILE A 1 244 ? 20.062 -2.056 -0.274 1.00 78.56 244 ILE A N 1
ATOM 1986 C CA . ILE A 1 244 ? 19.442 -0.740 -0.082 1.00 78.56 244 ILE A CA 1
ATOM 1987 C C . ILE A 1 244 ? 18.395 -0.840 1.031 1.00 78.56 244 ILE A C 1
ATOM 1989 O O . ILE A 1 244 ? 17.859 -1.929 1.262 1.00 78.56 244 ILE A O 1
ATOM 1993 N N . MET A 1 245 ? 18.052 0.284 1.669 1.00 82.44 245 MET A N 1
ATOM 1994 C CA . MET A 1 245 ? 17.081 0.297 2.779 1.00 82.44 245 MET A CA 1
ATOM 1995 C C . MET A 1 245 ? 15.765 -0.383 2.402 1.00 82.44 245 MET A C 1
ATOM 1997 O O . MET A 1 245 ? 15.271 -1.216 3.152 1.00 82.44 245 MET A O 1
ATOM 2001 N N . LEU A 1 246 ? 15.253 -0.122 1.192 1.00 83.69 246 LEU A N 1
ATOM 2002 C CA . LEU A 1 246 ? 14.046 -0.780 0.693 1.00 83.69 246 LEU A CA 1
ATOM 2003 C C . LEU A 1 246 ? 14.166 -2.312 0.728 1.00 83.69 246 LEU A C 1
ATOM 2005 O O . LEU A 1 246 ? 13.288 -2.979 1.257 1.00 83.69 246 LEU A O 1
ATOM 2009 N N . THR A 1 247 ? 15.256 -2.883 0.207 1.00 82.50 247 THR A N 1
ATOM 2010 C CA . THR A 1 247 ? 15.450 -4.343 0.206 1.00 82.50 247 THR A CA 1
ATOM 2011 C C . THR A 1 247 ? 15.655 -4.913 1.604 1.00 82.50 247 THR A C 1
ATOM 2013 O O . THR A 1 247 ? 15.278 -6.054 1.847 1.00 82.50 247 THR A O 1
ATOM 2016 N N . ASP A 1 248 ? 16.225 -4.136 2.526 1.00 80.25 248 ASP A N 1
ATOM 2017 C CA . ASP A 1 248 ? 16.354 -4.554 3.922 1.00 80.25 248 ASP A CA 1
ATOM 2018 C C . ASP A 1 248 ? 14.972 -4.598 4.603 1.00 80.25 248 ASP A C 1
ATOM 2020 O O . ASP A 1 248 ? 14.621 -5.633 5.169 1.00 80.25 248 ASP A O 1
ATOM 2024 N N . CYS A 1 249 ? 14.135 -3.564 4.430 1.00 80.19 249 CYS A N 1
ATOM 2025 C CA . CYS A 1 249 ? 12.746 -3.557 4.913 1.00 80.19 249 CYS A CA 1
ATOM 2026 C C . CYS A 1 249 ? 11.916 -4.701 4.310 1.00 80.19 249 CYS A C 1
ATOM 2028 O O . CYS A 1 249 ? 11.169 -5.375 5.015 1.00 80.19 249 CYS A O 1
ATOM 2030 N N . LEU A 1 250 ? 12.067 -4.957 3.006 1.00 81.12 250 LEU A N 1
ATOM 2031 C CA . LEU A 1 250 ? 11.380 -6.053 2.321 1.00 81.12 250 LEU A CA 1
ATOM 2032 C C . LEU A 1 250 ? 11.751 -7.413 2.905 1.00 81.12 250 LEU A C 1
ATOM 2034 O O . LEU A 1 250 ? 10.862 -8.212 3.178 1.00 81.12 250 LEU A O 1
ATOM 2038 N N . ARG A 1 251 ? 13.043 -7.686 3.116 1.00 77.06 251 ARG A N 1
ATOM 2039 C CA . ARG A 1 251 ? 13.484 -8.963 3.698 1.00 77.06 251 ARG A CA 1
ATOM 2040 C C . ARG A 1 251 ? 12.991 -9.155 5.126 1.00 77.06 251 ARG A C 1
ATOM 2042 O O . ARG A 1 251 ? 12.827 -10.295 5.540 1.00 77.06 251 ARG A O 1
ATOM 2049 N N . GLU A 1 252 ? 12.749 -8.083 5.871 1.00 74.25 252 GLU A N 1
ATOM 2050 C CA . GLU A 1 252 ? 12.153 -8.180 7.202 1.00 74.25 252 GLU A CA 1
ATOM 2051 C C . GLU A 1 252 ? 10.661 -8.527 7.124 1.00 74.25 252 GLU A C 1
ATOM 2053 O O . GLU A 1 252 ? 10.230 -9.488 7.755 1.00 74.25 252 GLU A O 1
ATOM 2058 N N . ILE A 1 253 ? 9.893 -7.811 6.294 1.00 73.00 253 ILE A N 1
ATOM 2059 C CA . ILE A 1 253 ? 8.446 -8.037 6.113 1.00 73.00 253 ILE A CA 1
ATOM 2060 C C . ILE A 1 253 ? 8.166 -9.425 5.518 1.00 73.00 253 ILE A C 1
ATOM 2062 O O . ILE A 1 253 ? 7.180 -10.072 5.864 1.00 73.00 253 ILE A O 1
ATOM 2066 N N . LEU A 1 254 ? 9.023 -9.872 4.602 1.00 71.62 254 LEU A N 1
ATOM 2067 C CA . LEU A 1 254 ? 8.840 -11.086 3.800 1.00 71.62 254 LEU A CA 1
ATOM 2068 C C . LEU A 1 254 ? 9.670 -12.265 4.312 1.00 71.62 254 LEU A C 1
A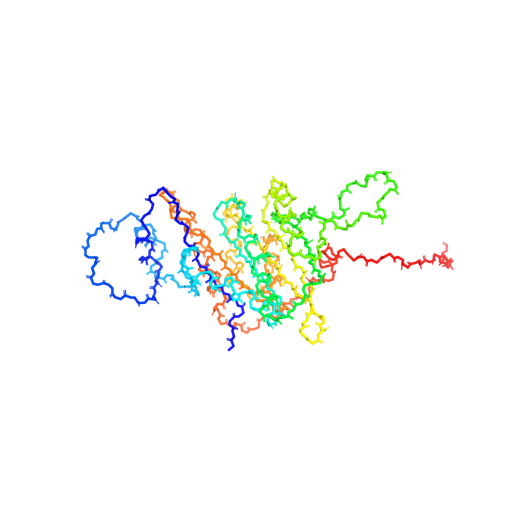TOM 2070 O O . LEU A 1 254 ? 9.553 -13.374 3.790 1.00 71.62 254 LEU A O 1
ATOM 2074 N N . GLY A 1 255 ? 10.527 -12.019 5.302 1.00 64.75 255 GLY A N 1
ATOM 2075 C CA . GLY A 1 255 ? 11.439 -13.005 5.850 1.00 64.75 255 GLY A CA 1
ATOM 2076 C C . GLY A 1 255 ? 10.718 -14.092 6.646 1.00 64.75 255 GLY A C 1
ATOM 2077 O O . GLY A 1 255 ? 9.603 -13.898 7.127 1.00 64.75 255 GLY A O 1
ATOM 2078 N N . PRO A 1 256 ? 11.382 -15.235 6.880 1.00 57.62 256 PRO A N 1
ATOM 2079 C CA . PRO A 1 256 ? 10.778 -16.407 7.522 1.00 57.62 256 PRO A CA 1
ATOM 2080 C C . PRO A 1 256 ? 10.316 -16.168 8.970 1.00 57.62 256 PRO A C 1
ATOM 2082 O O . PRO A 1 256 ? 9.547 -16.960 9.505 1.00 57.62 256 PRO A O 1
ATOM 2085 N N . LYS A 1 257 ? 10.785 -15.089 9.613 1.00 58.41 257 LYS A N 1
ATOM 2086 C CA . LYS A 1 257 ? 10.411 -14.713 10.985 1.00 58.41 257 LYS A CA 1
ATOM 2087 C C . LYS A 1 257 ? 9.122 -13.879 11.052 1.00 58.41 257 LYS A C 1
ATOM 2089 O O . LYS A 1 257 ? 8.495 -13.841 12.108 1.00 58.41 257 LYS A O 1
ATOM 2094 N N . ALA A 1 258 ? 8.718 -13.220 9.963 1.00 59.47 258 ALA A N 1
ATOM 2095 C CA . ALA A 1 258 ? 7.561 -12.332 9.939 1.00 59.47 258 ALA A CA 1
ATOM 2096 C C . ALA A 1 258 ? 6.342 -13.027 9.309 1.00 59.47 258 ALA A C 1
ATOM 2098 O O . ALA A 1 258 ? 6.363 -13.465 8.164 1.00 59.47 258 ALA A O 1
ATOM 2099 N N . ASN A 1 259 ? 5.241 -13.110 10.062 1.00 71.81 259 ASN A N 1
ATOM 2100 C CA . ASN A 1 259 ? 3.973 -13.692 9.603 1.00 71.81 259 ASN A CA 1
ATOM 2101 C C . ASN A 1 259 ? 3.048 -12.631 8.976 1.00 71.81 259 ASN A C 1
ATOM 2103 O O . ASN A 1 259 ? 1.874 -12.556 9.331 1.00 71.81 259 ASN A O 1
ATOM 2107 N N . TRP A 1 260 ? 3.575 -11.780 8.092 1.00 87.06 260 TRP A N 1
ATOM 2108 C CA . TRP A 1 260 ? 2.771 -10.735 7.454 1.00 87.06 260 TRP A CA 1
ATOM 2109 C C . TRP A 1 260 ? 2.107 -11.251 6.178 1.00 87.06 260 TRP A C 1
ATOM 2111 O O . TRP A 1 260 ? 2.692 -12.000 5.392 1.00 87.06 260 TRP A O 1
ATOM 2121 N N . PHE A 1 261 ? 0.862 -10.838 5.992 1.00 91.75 261 PHE A N 1
ATOM 2122 C CA . PHE A 1 261 ? 0.106 -11.024 4.764 1.00 91.75 261 PHE A CA 1
ATOM 2123 C C . PHE A 1 261 ? 0.440 -9.883 3.803 1.00 91.75 261 PHE A C 1
ATOM 2125 O O . PHE A 1 261 ? 0.264 -8.722 4.160 1.00 91.75 261 PHE A O 1
ATOM 2132 N N . THR A 1 262 ? 0.937 -10.181 2.601 1.00 92.25 262 THR A N 1
ATOM 2133 C CA . THR A 1 262 ? 1.553 -9.155 1.746 1.00 92.25 262 THR A CA 1
ATOM 2134 C C . THR A 1 262 ? 0.982 -9.105 0.334 1.00 92.25 262 THR A C 1
ATOM 2136 O O . THR A 1 262 ? 0.998 -10.094 -0.397 1.00 92.25 262 THR A O 1
ATOM 2139 N N . TRP A 1 263 ? 0.533 -7.920 -0.074 1.00 94.94 263 TRP A N 1
ATOM 2140 C CA . TRP A 1 263 ? 0.080 -7.625 -1.430 1.00 94.94 263 TRP A CA 1
ATOM 2141 C C . TRP A 1 263 ? 1.144 -6.815 -2.158 1.00 94.94 263 TRP A C 1
ATOM 2143 O O . TRP A 1 263 ? 1.467 -5.701 -1.751 1.00 94.94 263 TRP A O 1
ATOM 2153 N N . PHE A 1 264 ? 1.653 -7.361 -3.257 1.00 95.06 264 PHE A N 1
ATOM 2154 C CA . PHE A 1 264 ? 2.476 -6.638 -4.217 1.00 95.06 264 PHE A CA 1
ATOM 2155 C C . PHE A 1 264 ? 1.578 -6.142 -5.341 1.00 95.06 264 PHE A C 1
ATOM 2157 O O . PHE A 1 264 ? 0.967 -6.949 -6.035 1.00 95.06 264 PHE A O 1
ATOM 2164 N N . VAL A 1 265 ? 1.496 -4.832 -5.524 1.00 96.12 265 VAL A N 1
ATOM 2165 C CA . VAL A 1 265 ? 0.678 -4.193 -6.552 1.00 96.12 265 VAL A CA 1
ATOM 2166 C C . VAL A 1 265 ? 1.591 -3.433 -7.501 1.00 96.12 265 VAL A C 1
ATOM 2168 O O . VAL A 1 265 ? 2.237 -2.469 -7.100 1.00 96.12 265 VAL A O 1
ATOM 2171 N N . PHE A 1 266 ? 1.654 -3.849 -8.760 1.00 94.94 266 PHE A N 1
ATOM 2172 C CA . PHE A 1 266 ? 2.471 -3.200 -9.784 1.00 94.94 266 PHE A CA 1
ATOM 2173 C C . PHE A 1 266 ? 1.585 -2.392 -10.722 1.00 94.94 266 PHE A C 1
ATOM 2175 O O . PHE A 1 266 ? 0.762 -2.963 -11.433 1.00 94.94 266 PHE A O 1
ATOM 2182 N N . HIS A 1 267 ? 1.763 -1.072 -10.723 1.00 92.56 267 HIS A N 1
ATOM 2183 C CA . HIS A 1 267 ? 1.026 -0.144 -11.578 1.00 92.56 267 HIS A CA 1
ATOM 2184 C C . HIS A 1 267 ? 1.766 0.031 -12.908 1.00 92.56 267 HIS A C 1
ATOM 2186 O O . HIS A 1 267 ? 2.862 0.598 -12.965 1.00 92.56 267 HIS A O 1
ATOM 2192 N N . VAL A 1 268 ? 1.202 -0.506 -13.986 1.00 89.19 268 VAL A N 1
ATOM 2193 C CA . VAL A 1 268 ? 1.802 -0.528 -15.323 1.00 89.19 268 VAL A CA 1
ATOM 2194 C C . VAL A 1 268 ? 1.109 0.510 -16.208 1.00 89.19 268 VAL A C 1
ATOM 2196 O O . VAL A 1 268 ? -0.074 0.349 -16.513 1.00 89.19 268 VAL A O 1
ATOM 2199 N N . PRO A 1 269 ? 1.812 1.570 -16.649 1.00 84.12 269 PRO A N 1
ATOM 2200 C CA . PRO A 1 269 ? 1.199 2.625 -17.446 1.00 84.12 269 PRO A CA 1
ATOM 2201 C C . PRO A 1 269 ? 1.030 2.198 -18.911 1.00 84.12 269 PRO A C 1
ATOM 2203 O O . PRO A 1 269 ? 2.011 1.848 -19.568 1.00 84.12 269 PRO A O 1
ATOM 2206 N N . ILE A 1 270 ? -0.171 2.333 -19.478 1.00 72.75 270 ILE A N 1
ATOM 2207 C CA . ILE A 1 270 ? -0.390 2.201 -20.928 1.00 72.75 270 ILE A CA 1
ATOM 2208 C C . ILE A 1 270 ? -0.190 3.573 -21.591 1.00 72.75 270 ILE A C 1
ATOM 2210 O O . ILE A 1 270 ? -1.135 4.340 -21.754 1.00 72.75 270 ILE A O 1
ATOM 2214 N N . ALA A 1 271 ? 1.043 3.903 -21.990 1.00 67.62 271 ALA A N 1
ATOM 2215 C CA . ALA A 1 271 ? 1.332 5.154 -22.709 1.00 67.62 271 ALA A CA 1
ATOM 2216 C C . ALA A 1 271 ? 2.404 4.985 -23.792 1.00 67.62 271 ALA A C 1
ATOM 2218 O O . ALA A 1 271 ? 3.360 4.214 -23.628 1.00 67.62 271 ALA A O 1
ATOM 2219 N N . LYS A 1 272 ? 2.237 5.661 -24.942 1.00 57.56 272 LYS A N 1
ATOM 2220 C CA . LYS A 1 272 ? 3.160 5.529 -26.088 1.00 57.56 272 LYS A CA 1
ATOM 2221 C C . LYS A 1 272 ? 4.522 6.100 -25.703 1.00 57.56 272 LYS A C 1
ATOM 2223 O O . LYS A 1 272 ? 4.601 7.153 -25.081 1.00 57.56 272 LYS A O 1
ATOM 2228 N N . GLY A 1 273 ? 5.595 5.384 -26.044 1.00 62.69 273 GLY A N 1
ATOM 2229 C CA . GLY A 1 273 ? 6.967 5.782 -25.705 1.00 62.69 273 GLY A CA 1
ATOM 2230 C C . GLY A 1 273 ? 7.417 5.455 -24.274 1.00 62.69 273 GLY A C 1
ATOM 2231 O O . GLY A 1 273 ? 8.520 5.838 -23.899 1.00 62.69 273 GLY A O 1
ATOM 2232 N N . ARG A 1 274 ? 6.619 4.724 -23.476 1.00 67.81 274 ARG A N 1
ATOM 2233 C CA . ARG A 1 274 ? 7.004 4.265 -22.124 1.00 67.81 274 ARG A CA 1
ATOM 2234 C C . ARG A 1 274 ? 7.435 2.793 -22.048 1.00 67.81 274 ARG A C 1
ATOM 2236 O O . ARG A 1 274 ? 7.413 2.226 -20.961 1.00 67.81 274 ARG A O 1
ATOM 2243 N N . GLY A 1 275 ? 7.857 2.193 -23.166 1.00 74.31 275 GLY A N 1
ATOM 2244 C CA . GLY A 1 275 ? 8.218 0.767 -23.250 1.00 74.31 275 GLY A CA 1
ATOM 2245 C C . GLY A 1 275 ? 9.170 0.305 -22.142 1.00 74.31 275 GLY A C 1
ATOM 2246 O O . GLY A 1 275 ? 8.846 -0.617 -21.414 1.00 74.31 275 GLY A O 1
ATOM 2247 N N . ILE A 1 276 ? 10.257 1.046 -21.902 1.00 79.44 276 ILE A N 1
ATOM 2248 C CA . ILE A 1 276 ? 11.246 0.710 -20.861 1.00 79.44 276 ILE A CA 1
ATOM 2249 C C . ILE A 1 276 ? 10.623 0.654 -19.454 1.00 79.44 276 ILE A C 1
ATOM 2251 O O . ILE A 1 276 ? 10.941 -0.230 -18.669 1.00 79.44 276 ILE A O 1
ATOM 2255 N N . ILE A 1 277 ? 9.723 1.587 -19.119 1.00 82.06 277 ILE A N 1
ATOM 2256 C CA . ILE A 1 277 ? 9.076 1.628 -17.795 1.00 82.06 277 ILE A CA 1
ATOM 2257 C C . ILE A 1 277 ? 8.077 0.475 -17.647 1.00 82.06 277 ILE A C 1
ATOM 2259 O O . ILE A 1 277 ? 7.953 -0.091 -16.563 1.00 82.06 277 ILE A O 1
ATOM 2263 N N . ILE A 1 278 ? 7.371 0.136 -18.729 1.00 82.62 278 ILE A N 1
ATOM 2264 C CA . ILE A 1 278 ? 6.471 -1.020 -18.779 1.00 82.62 278 ILE A CA 1
ATOM 2265 C C . ILE A 1 278 ? 7.277 -2.302 -18.547 1.00 82.62 278 ILE A C 1
ATOM 2267 O O . ILE A 1 278 ? 6.927 -3.081 -17.662 1.00 82.62 278 ILE A O 1
ATOM 2271 N N . ASP A 1 279 ? 8.383 -2.476 -19.271 1.00 82.94 279 ASP A N 1
ATOM 2272 C CA . ASP A 1 279 ? 9.261 -3.640 -19.143 1.00 82.94 279 ASP A CA 1
ATOM 2273 C C . ASP A 1 279 ? 9.857 -3.734 -17.735 1.00 82.94 279 ASP A C 1
ATOM 2275 O O . ASP A 1 279 ? 9.869 -4.808 -17.140 1.00 82.94 279 ASP A O 1
ATOM 2279 N N . ASP A 1 280 ? 10.310 -2.621 -17.152 1.00 87.31 280 ASP A N 1
ATOM 2280 C CA . ASP A 1 280 ? 10.821 -2.595 -15.779 1.00 87.31 280 ASP A CA 1
ATOM 2281 C C . ASP A 1 280 ? 9.759 -3.048 -14.764 1.00 87.31 280 ASP A C 1
ATOM 2283 O O . ASP A 1 280 ? 10.056 -3.871 -13.894 1.00 87.31 280 ASP A O 1
ATOM 2287 N N . GLN A 1 281 ? 8.521 -2.551 -14.878 1.00 89.25 281 GLN A N 1
ATOM 2288 C CA . GLN A 1 281 ? 7.427 -2.944 -13.984 1.00 89.25 281 GLN A CA 1
ATOM 2289 C C . GLN A 1 281 ? 7.059 -4.420 -14.144 1.00 89.25 281 GLN A C 1
ATOM 2291 O O . GLN A 1 281 ? 6.919 -5.129 -13.147 1.00 89.25 281 GLN A O 1
ATOM 2296 N N . LEU A 1 282 ? 6.925 -4.900 -15.382 1.00 87.94 282 LEU A N 1
ATOM 2297 C CA . LEU A 1 282 ? 6.575 -6.293 -15.660 1.00 87.94 282 LEU A CA 1
ATOM 2298 C C . LEU A 1 282 ? 7.685 -7.255 -15.232 1.00 87.94 282 LEU A C 1
ATOM 2300 O O . LEU A 1 282 ? 7.387 -8.303 -14.662 1.00 87.94 282 LEU A O 1
ATOM 2304 N N . ASN A 1 283 ? 8.954 -6.884 -15.417 1.00 88.81 283 ASN A N 1
ATOM 2305 C CA . ASN A 1 283 ? 10.087 -7.665 -14.929 1.00 88.81 283 ASN A CA 1
ATOM 2306 C C . ASN A 1 283 ? 10.091 -7.753 -13.399 1.00 88.81 283 ASN A C 1
ATOM 2308 O O . ASN A 1 283 ? 10.259 -8.842 -12.857 1.00 88.81 283 ASN A O 1
ATOM 2312 N N . LEU A 1 284 ? 9.863 -6.641 -12.690 1.00 90.62 284 LEU A N 1
ATOM 2313 C CA . LEU A 1 284 ? 9.760 -6.661 -11.226 1.00 90.62 284 LEU A CA 1
ATOM 2314 C C . LEU A 1 284 ? 8.577 -7.514 -10.749 1.00 90.62 284 LEU A C 1
ATOM 2316 O O . LEU A 1 284 ? 8.748 -8.328 -9.840 1.00 90.62 284 LEU A O 1
ATOM 2320 N N . ALA A 1 285 ? 7.411 -7.376 -11.385 1.00 91.38 285 ALA A N 1
ATOM 2321 C CA . ALA A 1 285 ? 6.227 -8.171 -11.077 1.00 91.38 285 ALA A CA 1
ATOM 2322 C C . ALA A 1 285 ? 6.471 -9.666 -11.312 1.00 91.38 285 ALA A C 1
ATOM 2324 O O . ALA A 1 285 ? 6.145 -10.494 -10.461 1.00 91.38 285 ALA A O 1
ATOM 2325 N N . SER A 1 286 ? 7.086 -10.013 -12.446 1.00 89.12 286 SER A N 1
ATOM 2326 C CA . SER A 1 286 ? 7.436 -11.387 -12.806 1.00 89.12 286 SER A CA 1
ATOM 2327 C C . SER A 1 286 ? 8.422 -11.987 -11.806 1.00 89.12 286 SER A C 1
ATOM 2329 O O . SER A 1 286 ? 8.198 -13.094 -11.318 1.00 89.12 286 SER A O 1
ATOM 2331 N N . SER A 1 287 ? 9.469 -11.249 -11.428 1.00 89.12 287 SER A N 1
ATOM 2332 C CA . SER A 1 287 ? 10.441 -11.681 -10.417 1.00 89.12 287 SER A CA 1
ATOM 2333 C C . SER A 1 287 ? 9.802 -11.871 -9.037 1.00 89.12 287 SER A C 1
ATOM 2335 O O . SER A 1 287 ? 10.094 -12.863 -8.369 1.00 89.12 287 SER A O 1
ATOM 2337 N N . ALA A 1 288 ? 8.882 -10.990 -8.624 1.00 89.56 288 ALA A N 1
ATOM 2338 C CA . ALA A 1 288 ? 8.109 -11.161 -7.389 1.00 89.56 288 ALA A CA 1
ATOM 2339 C C . ALA A 1 288 ? 7.231 -12.414 -7.442 1.00 89.56 288 ALA A C 1
ATOM 2341 O O . ALA A 1 288 ? 7.277 -13.246 -6.536 1.00 89.56 288 ALA A O 1
ATOM 2342 N N . TYR A 1 289 ? 6.480 -12.602 -8.527 1.00 88.88 289 TYR A N 1
ATOM 2343 C CA . TYR A 1 289 ? 5.609 -13.763 -8.685 1.00 88.88 289 TYR A CA 1
ATOM 2344 C C . TYR A 1 289 ? 6.393 -15.079 -8.730 1.00 88.88 289 TYR A C 1
ATOM 2346 O O . TYR A 1 289 ? 5.996 -16.055 -8.085 1.00 88.88 289 TYR A O 1
ATOM 2354 N N . ALA A 1 290 ? 7.523 -15.106 -9.441 1.00 86.69 290 ALA A N 1
ATOM 2355 C CA . ALA A 1 290 ? 8.417 -16.255 -9.504 1.00 86.69 290 ALA A CA 1
ATOM 2356 C C . ALA A 1 290 ? 9.015 -16.578 -8.127 1.00 86.69 290 ALA A C 1
ATOM 2358 O O . ALA A 1 290 ? 8.940 -17.725 -7.693 1.00 86.69 290 ALA A O 1
ATOM 2359 N N . GLY A 1 291 ? 9.528 -15.577 -7.405 1.00 84.56 291 GLY A N 1
ATOM 2360 C CA . GLY A 1 291 ? 10.109 -15.764 -6.073 1.00 84.56 291 GLY A CA 1
ATOM 2361 C C . GLY A 1 291 ? 9.106 -16.258 -5.028 1.00 84.56 291 GLY A C 1
ATOM 2362 O O . GLY A 1 291 ? 9.422 -17.140 -4.228 1.00 84.56 291 GLY A O 1
ATOM 2363 N N . ILE A 1 292 ? 7.863 -15.762 -5.062 1.00 85.69 292 ILE A N 1
ATOM 2364 C CA . ILE A 1 292 ? 6.797 -16.242 -4.167 1.00 85.69 292 ILE A CA 1
ATOM 2365 C C . ILE A 1 292 ? 6.417 -17.690 -4.504 1.00 85.69 292 ILE A C 1
ATOM 2367 O O . ILE A 1 292 ? 6.113 -18.461 -3.595 1.00 85.69 292 ILE A O 1
ATOM 2371 N N . ASN A 1 293 ? 6.426 -18.078 -5.782 1.00 83.38 293 ASN A N 1
ATOM 2372 C CA . ASN A 1 293 ? 6.052 -19.425 -6.233 1.00 83.38 293 ASN A CA 1
ATOM 2373 C C . ASN A 1 293 ? 7.211 -20.434 -6.260 1.00 83.38 293 ASN A C 1
ATOM 2375 O O . ASN A 1 293 ? 6.970 -21.622 -6.485 1.00 83.38 293 ASN A O 1
ATOM 2379 N N . ALA A 1 294 ? 8.451 -19.997 -6.041 1.00 80.69 294 ALA A N 1
ATOM 2380 C CA . ALA A 1 294 ? 9.600 -20.887 -5.994 1.00 80.69 294 ALA A CA 1
ATOM 2381 C C . ALA A 1 294 ? 9.405 -21.951 -4.897 1.00 80.69 294 ALA A C 1
ATOM 2383 O O . ALA A 1 294 ? 8.975 -21.648 -3.779 1.00 80.69 294 ALA A O 1
ATOM 2384 N N . LYS A 1 295 ? 9.698 -23.218 -5.221 1.00 63.00 295 LYS A N 1
ATOM 2385 C CA . LYS A 1 295 ? 9.695 -24.306 -4.233 1.00 63.00 295 LYS A CA 1
ATOM 2386 C C . LYS A 1 295 ? 10.771 -24.022 -3.186 1.00 63.00 295 LYS A C 1
ATOM 2388 O O . LYS A 1 295 ? 11.838 -23.526 -3.538 1.00 63.00 295 LYS A O 1
ATOM 2393 N N . GLU A 1 296 ? 10.496 -24.337 -1.920 1.00 57.22 296 GLU A N 1
ATOM 2394 C CA . GLU A 1 296 ? 11.502 -24.232 -0.860 1.00 57.22 296 GLU A CA 1
ATOM 2395 C C . GLU A 1 296 ? 12.694 -25.113 -1.228 1.00 57.22 296 GLU A C 1
ATOM 2397 O O . GLU A 1 296 ? 12.617 -26.339 -1.174 1.00 57.22 296 GLU A O 1
ATOM 2402 N N . SER A 1 297 ? 13.799 -24.497 -1.640 1.00 44.47 297 SER A N 1
ATOM 2403 C CA . SER A 1 297 ? 15.085 -25.170 -1.583 1.00 44.47 297 SER A CA 1
ATOM 2404 C C . SER A 1 297 ? 15.429 -25.289 -0.103 1.00 44.47 297 SER A C 1
ATOM 2406 O O . SER A 1 297 ? 15.689 -24.279 0.556 1.00 44.47 297 SER A O 1
ATOM 2408 N N . SER A 1 298 ? 15.352 -26.508 0.421 1.00 40.16 298 SER A N 1
ATOM 2409 C CA . SER A 1 298 ? 15.833 -26.866 1.750 1.00 40.16 298 SER A CA 1
ATOM 2410 C C . SER A 1 298 ? 17.247 -26.322 1.985 1.00 40.16 298 SER A C 1
ATOM 2412 O O . SER A 1 298 ? 18.096 -26.392 1.098 1.00 40.16 298 SER A O 1
ATOM 2414 N N . ASP A 1 299 ? 17.469 -25.833 3.204 1.00 41.41 299 ASP A N 1
ATOM 2415 C CA . ASP A 1 299 ? 18.756 -25.497 3.816 1.00 41.41 299 ASP A CA 1
ATOM 2416 C C . ASP A 1 299 ? 19.521 -24.274 3.301 1.00 41.41 299 ASP A C 1
ATOM 2418 O O . ASP A 1 299 ? 20.431 -24.373 2.485 1.00 41.41 299 ASP A O 1
ATOM 2422 N N . VAL A 1 300 ? 19.311 -23.137 3.978 1.00 37.97 300 VAL A N 1
ATOM 2423 C CA . VAL A 1 300 ? 20.445 -22.361 4.505 1.00 37.97 300 VAL A CA 1
ATOM 2424 C C . VAL A 1 300 ? 20.063 -21.796 5.875 1.00 37.97 300 VAL A C 1
ATOM 2426 O O . VAL A 1 300 ? 19.264 -20.864 5.965 1.00 37.97 300 VAL A O 1
ATOM 2429 N N . ARG A 1 301 ? 20.652 -22.330 6.955 1.00 34.50 301 ARG A N 1
ATOM 2430 C CA . ARG A 1 301 ? 20.666 -21.644 8.258 1.00 34.50 301 ARG A CA 1
ATOM 2431 C C . ARG A 1 301 ? 21.329 -20.280 8.061 1.00 34.50 301 ARG A C 1
ATOM 2433 O O . ARG A 1 301 ? 22.481 -20.211 7.634 1.00 34.50 301 ARG A O 1
ATOM 2440 N N . ALA A 1 302 ? 20.580 -19.208 8.306 1.00 37.59 302 ALA A N 1
ATOM 2441 C CA . ALA A 1 302 ? 21.128 -17.861 8.303 1.00 37.59 302 ALA A CA 1
ATOM 2442 C C . ALA A 1 302 ? 22.187 -17.759 9.419 1.00 37.59 302 ALA A C 1
ATOM 2444 O O . ALA A 1 302 ? 21.910 -18.232 10.521 1.00 37.59 302 ALA A O 1
ATOM 2445 N N . PRO A 1 303 ? 23.376 -17.187 9.160 1.00 35.91 303 PRO A N 1
ATOM 2446 C CA . PRO A 1 303 ? 24.290 -16.811 10.228 1.00 35.91 303 PRO A CA 1
ATOM 2447 C C . PRO A 1 303 ? 23.574 -15.825 11.153 1.00 35.91 303 PRO A C 1
ATOM 2449 O O . PRO A 1 303 ? 22.967 -14.862 10.674 1.00 35.91 303 PRO A O 1
ATOM 2452 N N . ASP A 1 304 ? 23.610 -16.104 12.452 1.00 45.69 304 ASP A N 1
ATOM 2453 C CA . ASP A 1 304 ? 23.213 -15.166 13.494 1.00 45.69 304 ASP A CA 1
ATOM 2454 C C . ASP A 1 304 ? 24.100 -13.932 13.372 1.00 45.69 304 ASP A C 1
ATOM 2456 O O . ASP A 1 304 ? 25.269 -14.022 13.706 1.00 45.69 304 ASP A O 1
ATOM 2460 N N . ASP A 1 305 ? 23.578 -12.833 12.826 1.00 41.47 305 ASP A N 1
ATOM 2461 C CA . ASP A 1 305 ? 24.133 -11.486 12.997 1.00 41.47 305 ASP A CA 1
ATOM 2462 C C . ASP A 1 305 ? 23.175 -10.446 12.399 1.00 41.47 305 ASP A C 1
ATOM 2464 O O . ASP A 1 305 ? 23.338 -9.975 11.273 1.00 41.47 305 ASP A O 1
ATOM 2468 N N . PHE A 1 306 ? 22.123 -10.130 13.157 1.00 40.69 306 PHE A N 1
ATOM 2469 C CA . PHE A 1 306 ? 21.581 -8.777 13.329 1.00 40.69 306 PHE A CA 1
ATOM 2470 C C . PHE A 1 306 ? 20.457 -8.849 14.367 1.00 40.69 306 PHE A C 1
ATOM 2472 O O . PHE A 1 306 ? 19.400 -9.438 14.117 1.00 40.69 306 PHE A O 1
ATOM 2479 N N . ASP A 1 307 ? 20.699 -8.280 15.547 1.00 38.53 307 ASP A N 1
ATOM 2480 C CA . ASP A 1 307 ? 19.697 -8.218 16.603 1.00 38.53 307 ASP A CA 1
ATOM 2481 C C . ASP A 1 307 ? 18.628 -7.168 16.254 1.00 38.53 307 ASP A C 1
ATOM 2483 O O . ASP A 1 307 ? 18.845 -5.952 16.280 1.00 38.53 307 ASP A O 1
ATOM 2487 N N . LEU A 1 308 ? 17.452 -7.685 15.902 1.00 42.59 308 LEU A N 1
ATOM 2488 C CA . LEU A 1 308 ? 16.229 -6.961 15.563 1.00 42.59 308 LEU A CA 1
ATOM 2489 C C . LEU A 1 308 ? 15.764 -6.024 16.692 1.00 42.59 308 LEU A C 1
ATOM 2491 O O . LEU A 1 308 ? 15.029 -5.070 16.432 1.00 42.59 308 LEU A O 1
ATOM 2495 N N . SER A 1 309 ? 16.221 -6.247 17.930 1.00 39.19 309 SER A N 1
ATOM 2496 C CA . SER A 1 309 ? 15.980 -5.334 19.047 1.00 39.19 309 SER A CA 1
ATOM 2497 C C . SER A 1 309 ? 16.475 -3.916 18.744 1.00 39.19 309 SER A C 1
ATOM 2499 O O . SER A 1 309 ? 15.837 -2.959 19.166 1.00 39.19 309 SER A O 1
ATOM 2501 N N . SER A 1 310 ? 17.532 -3.740 17.943 1.00 35.97 310 SER A N 1
ATOM 2502 C CA . SER A 1 310 ? 18.086 -2.417 17.633 1.00 35.97 310 SER A CA 1
ATOM 2503 C C . SER A 1 310 ? 17.272 -1.656 16.585 1.00 35.97 310 SER A C 1
ATOM 2505 O O . SER A 1 310 ? 16.916 -0.510 16.819 1.00 35.97 310 SER A O 1
ATOM 2507 N N . LEU A 1 311 ? 16.889 -2.257 15.454 1.00 39.53 311 LEU A N 1
ATOM 2508 C CA . LEU A 1 311 ? 16.176 -1.509 14.403 1.00 39.53 311 LEU A CA 1
ATOM 2509 C C . LEU A 1 311 ? 14.687 -1.310 14.732 1.00 39.53 311 LEU A C 1
ATOM 2511 O O . LEU A 1 311 ? 14.139 -0.237 14.483 1.00 39.53 311 LEU A O 1
ATOM 2515 N N . LEU A 1 312 ? 14.057 -2.292 15.393 1.00 40.53 312 LEU A N 1
ATOM 2516 C CA . LEU A 1 312 ? 12.711 -2.123 15.939 1.00 40.53 312 LEU A CA 1
ATOM 2517 C C . LEU A 1 312 ? 12.686 -1.248 17.198 1.00 40.53 312 LEU A C 1
ATOM 2519 O O . LEU A 1 312 ? 11.643 -0.660 17.439 1.00 40.53 312 LEU A O 1
ATOM 2523 N N . SER A 1 313 ? 13.773 -1.086 17.971 1.00 39.12 313 SER A N 1
ATOM 2524 C CA . SER A 1 313 ? 13.850 -0.030 19.009 1.00 39.12 313 SER A CA 1
ATOM 2525 C C . SER A 1 313 ? 14.130 1.358 18.431 1.00 39.12 313 SER A C 1
ATOM 2527 O O . SER A 1 313 ? 13.671 2.347 18.990 1.00 39.12 313 SER A O 1
ATOM 2529 N N . PHE A 1 314 ? 14.787 1.455 17.271 1.00 37.19 314 PHE A N 1
ATOM 2530 C CA . PHE A 1 314 ? 14.859 2.704 16.504 1.00 37.19 314 PHE A CA 1
ATOM 2531 C C . PHE A 1 314 ? 13.487 3.130 15.940 1.00 37.19 314 PHE A C 1
ATOM 2533 O O . PHE A 1 314 ? 13.236 4.327 15.797 1.00 37.19 314 PHE A O 1
ATOM 2540 N N . LEU A 1 315 ? 12.596 2.175 15.637 1.00 38.41 315 LEU A N 1
ATOM 2541 C CA . LEU A 1 315 ? 11.240 2.426 15.121 1.00 38.41 315 LEU A CA 1
ATOM 2542 C C . LEU A 1 315 ? 10.156 2.453 16.220 1.00 38.41 315 LEU A C 1
ATOM 2544 O O . LEU A 1 315 ? 9.172 3.182 16.096 1.00 38.41 315 LEU A O 1
ATOM 2548 N N . ASN A 1 316 ? 10.343 1.731 17.326 1.00 35.69 316 ASN A N 1
ATOM 2549 C CA . ASN A 1 316 ? 9.571 1.878 18.557 1.00 35.69 316 ASN A CA 1
ATOM 2550 C C . ASN A 1 316 ? 10.201 2.978 19.408 1.00 35.69 316 ASN A C 1
ATOM 2552 O O . ASN A 1 316 ? 10.970 2.710 20.329 1.00 35.69 316 ASN A O 1
ATOM 2556 N N . VAL A 1 317 ? 9.813 4.229 19.158 1.00 34.34 317 VAL A N 1
ATOM 2557 C CA . VAL A 1 317 ? 9.928 5.261 20.193 1.00 34.34 317 VAL A CA 1
ATOM 2558 C C . VAL A 1 317 ? 8.980 4.863 21.327 1.00 34.34 317 VAL A C 1
ATOM 2560 O O . VAL A 1 317 ? 7.783 5.161 21.300 1.00 34.34 317 VAL A O 1
ATOM 2563 N N . SER A 1 318 ? 9.508 4.112 22.291 1.00 30.83 318 SER A N 1
ATOM 2564 C CA . SER A 1 318 ? 8.836 3.791 23.541 1.00 30.83 318 SER A CA 1
ATOM 2565 C C . SER A 1 318 ? 8.584 5.088 24.305 1.00 30.83 318 SER A C 1
ATOM 2567 O O . SER A 1 318 ? 9.509 5.761 24.758 1.00 30.83 318 SER A O 1
ATOM 2569 N N . ASN A 1 319 ? 7.306 5.429 24.454 1.00 30.17 319 ASN A N 1
ATOM 2570 C CA . ASN A 1 319 ? 6.841 6.165 25.617 1.00 30.17 319 ASN A CA 1
ATOM 2571 C C . ASN A 1 319 ? 7.127 5.288 26.838 1.00 30.17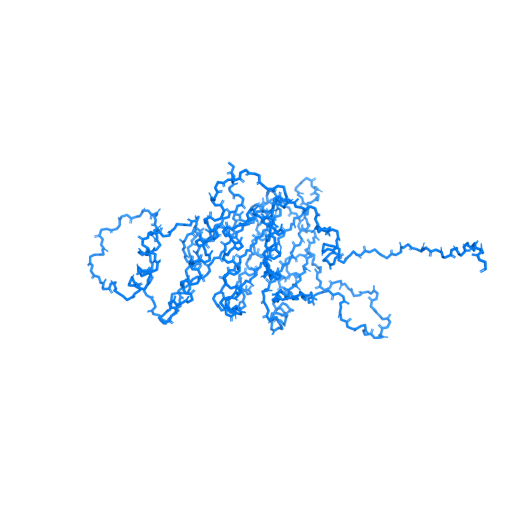 319 ASN A C 1
ATOM 2573 O O . ASN A 1 319 ? 6.374 4.356 27.077 1.00 30.17 319 ASN A O 1
ATOM 2577 N N . ASP A 1 320 ? 8.177 5.594 27.591 1.00 26.00 320 ASP A N 1
ATOM 2578 C CA . ASP A 1 320 ? 8.157 5.416 29.040 1.00 26.00 320 ASP A CA 1
ATOM 2579 C C . ASP A 1 320 ? 9.033 6.488 29.683 1.00 26.00 320 ASP A C 1
ATOM 2581 O O . ASP A 1 320 ? 10.250 6.568 29.515 1.00 26.00 320 ASP A O 1
ATOM 2585 N N . SER A 1 321 ? 8.354 7.385 30.387 1.00 27.30 321 SER A N 1
ATOM 2586 C CA . SER A 1 321 ? 8.976 8.304 31.322 1.00 27.30 321 SER A CA 1
ATOM 2587 C C . SER A 1 321 ? 9.110 7.580 32.654 1.00 27.30 321 SER A C 1
ATOM 2589 O O . SER A 1 321 ? 8.130 7.019 33.127 1.00 27.30 321 SER A O 1
ATOM 2591 N N . GLN A 1 322 ? 10.270 7.750 33.288 1.00 27.88 322 GLN A N 1
ATOM 2592 C CA . GLN A 1 322 ? 10.615 7.369 34.662 1.00 27.88 322 GLN A CA 1
ATOM 2593 C C . GLN A 1 322 ? 11.071 5.922 34.859 1.00 27.88 322 GLN A C 1
ATOM 2595 O O . GLN A 1 322 ? 10.268 5.021 35.031 1.00 27.88 322 GLN A O 1
ATOM 2600 N N . LEU A 1 323 ? 12.387 5.760 35.002 1.00 25.02 323 LEU A N 1
ATOM 2601 C CA . LEU A 1 323 ? 12.971 5.086 36.161 1.00 25.02 323 LEU A CA 1
ATOM 2602 C C . LEU A 1 323 ? 14.350 5.707 36.418 1.00 25.02 323 LEU A C 1
ATOM 2604 O O . LEU A 1 323 ? 15.276 5.626 35.615 1.00 25.02 323 LEU A O 1
ATOM 2608 N N . THR A 1 324 ? 14.434 6.416 37.537 1.00 29.48 324 THR A N 1
ATOM 2609 C CA . THR A 1 324 ? 15.658 6.882 38.186 1.00 29.48 324 THR A CA 1
ATOM 2610 C C . THR A 1 324 ? 16.599 5.711 38.444 1.00 29.48 324 THR A C 1
ATOM 2612 O O . THR A 1 324 ? 16.225 4.787 39.163 1.00 29.48 324 THR A O 1
ATOM 2615 N N . VAL A 1 325 ? 17.836 5.783 37.953 1.00 26.31 325 VAL A N 1
ATOM 2616 C CA . VAL A 1 325 ? 18.936 4.978 38.495 1.00 26.31 325 VAL A CA 1
ATOM 2617 C C . VAL A 1 325 ? 19.913 5.939 39.150 1.00 26.31 325 VAL A C 1
ATOM 2619 O O . VAL A 1 325 ? 20.636 6.681 38.488 1.00 26.31 325 VAL A O 1
ATOM 2622 N N . ASN A 1 326 ? 19.860 5.951 40.480 1.00 26.44 326 ASN A N 1
ATOM 2623 C CA . ASN A 1 326 ? 20.856 6.579 41.329 1.00 26.44 326 ASN A CA 1
ATOM 2624 C C . ASN A 1 326 ? 22.237 6.018 40.982 1.00 26.44 326 ASN A C 1
ATOM 2626 O O . ASN A 1 326 ? 22.463 4.810 41.028 1.00 26.44 326 ASN A O 1
ATOM 2630 N N . SER A 1 327 ? 23.171 6.915 40.692 1.00 27.56 327 SER A N 1
ATOM 2631 C CA . SER A 1 327 ? 24.597 6.633 40.712 1.00 27.56 327 SER A CA 1
ATOM 2632 C C . SER A 1 327 ? 25.027 6.325 42.149 1.00 27.56 327 SER A C 1
ATOM 2634 O O . SER A 1 327 ? 25.146 7.238 42.966 1.00 27.56 327 SER A O 1
ATOM 2636 N N . GLN A 1 328 ? 25.287 5.058 42.462 1.00 28.48 328 GLN A N 1
ATOM 2637 C CA . GLN A 1 328 ? 26.211 4.715 43.539 1.00 28.48 328 GLN A CA 1
ATOM 2638 C C . GLN A 1 328 ? 27.564 4.382 42.915 1.00 28.48 328 GLN A C 1
ATOM 2640 O O . GLN A 1 328 ? 27.790 3.308 42.368 1.00 28.48 328 GLN A O 1
ATOM 2645 N N . LEU A 1 329 ? 28.446 5.378 42.991 1.00 29.66 329 LEU A N 1
ATOM 2646 C CA . LEU A 1 329 ? 29.890 5.219 42.947 1.00 29.66 329 LEU A CA 1
ATOM 2647 C C . LEU A 1 329 ? 30.304 4.275 44.083 1.00 29.66 329 LEU A C 1
ATOM 2649 O O . LEU A 1 329 ? 30.267 4.654 45.251 1.00 29.66 329 LEU A O 1
ATOM 2653 N N . GLY A 1 330 ? 30.692 3.053 43.731 1.00 28.25 330 GLY A N 1
ATOM 2654 C CA . GLY A 1 330 ? 31.476 2.163 44.578 1.00 28.25 330 GLY A CA 1
ATOM 2655 C C . GLY A 1 330 ? 32.891 2.116 44.026 1.00 28.25 330 GLY A C 1
ATOM 2656 O O . GLY A 1 330 ? 33.137 1.490 43.001 1.00 28.25 330 GLY A O 1
ATOM 2657 N N . ALA A 1 331 ? 33.796 2.840 44.675 1.00 31.94 331 ALA A N 1
ATOM 2658 C CA . ALA A 1 331 ? 35.218 2.819 44.391 1.00 31.94 331 ALA A CA 1
ATOM 2659 C C . ALA A 1 331 ? 35.807 1.417 44.613 1.00 31.94 331 ALA A C 1
ATOM 2661 O O . ALA A 1 331 ? 35.539 0.784 45.632 1.00 31.94 331 ALA A O 1
ATOM 2662 N N . SER A 1 332 ? 36.701 0.992 43.723 1.00 29.41 332 SER A N 1
ATOM 2663 C CA . SER A 1 332 ? 37.787 0.087 44.091 1.00 29.41 332 SER A CA 1
ATOM 2664 C C . SER A 1 332 ? 39.073 0.559 43.422 1.00 29.41 332 SER A C 1
ATOM 2666 O O . SER A 1 332 ? 39.244 0.477 42.208 1.00 29.41 332 SER A O 1
ATOM 2668 N N . VAL A 1 333 ? 39.923 1.113 44.280 1.00 33.44 333 VAL A N 1
ATOM 2669 C CA . VAL A 1 333 ? 41.346 1.414 44.120 1.00 33.44 333 VAL A CA 1
ATOM 2670 C C . VAL A 1 333 ? 42.125 0.157 43.710 1.00 33.44 333 VAL A C 1
ATOM 2672 O O . VAL A 1 333 ? 41.706 -0.933 44.093 1.00 33.44 333 VAL A O 1
ATOM 2675 N N . LEU A 1 334 ? 43.230 0.351 42.970 1.00 31.94 334 LEU A N 1
ATOM 2676 C CA . LEU A 1 334 ? 44.509 -0.402 42.883 1.00 31.94 334 LEU A CA 1
ATOM 2677 C C . LEU A 1 334 ? 45.096 -0.075 41.485 1.00 31.94 334 LEU A C 1
ATOM 2679 O O . LEU A 1 334 ? 44.468 -0.419 40.491 1.00 31.94 334 LEU A O 1
ATOM 2683 N N . ASN A 1 335 ? 46.215 0.619 41.265 1.00 31.23 335 ASN A N 1
ATOM 2684 C CA . ASN A 1 335 ? 47.368 1.060 42.058 1.00 31.23 335 ASN A CA 1
ATOM 2685 C C . ASN A 1 335 ? 47.770 2.482 41.648 1.00 31.23 335 ASN A C 1
ATOM 2687 O O . ASN A 1 335 ? 47.508 2.836 40.474 1.00 31.23 335 ASN A O 1
#

Sequence (335 aa):
MSRRQRVVVVVDEDVRGGDPEEFRNILDLSMSIPSPALKGFKSAIYAKWATHAHTQPLRFDCVGTTRNAFVRAEYAMLMDELFLNRSSCCLLQFFPLRECQISFLCNLLVSEVDKRMMVLQAKLLRIKVEYFDLRKYDVINFLGSNHPRSTTKNQRNSRPHNLFGNTLDLLRWLQTRYLQLFGKGQGTENLDLEFTFSDSQTRVHTVRLSIMHVFLCHMDSDTKTCLRNCFENIRSAKRGRKSIMLTDCLREILGPKANWFTWFVFHVPIAKGRGIIIDDQLNLASSAYAGINAKESSDVRAPDDFDLSSLLSFLNVSNDSQLTVNSQLGASVLN

Secondary structure (DSSP, 8-state):
---SEEEEEEEEE-TTT--HHHHHTTBT----------------SHHHHHHHH-SS-B--SEEE-TTSHHHHHHHHHHHHHHHTS---EEEEEEESS----HHHHHIIIIIIHHHHHHHTT-EEEEEEEEEEEE-SS-EEESSSS-S---S-S-GGG---TTEESSHHHHHHHIIIIIHHHHHH--SEEEEEEEEEEE-TT--EEEEEEEEEEEEGGG--HHHHHHHHHHHHTTT-----TT--HHHHHHHHHHSTT---EEEEEEEEEE-TT-HHHHHHHHHHHHHHHHHHHS------PPPS---HHHHHHHH--------------------

Organism: Zeugodacus cucurbitae (NCBI:txid28588)

pLDDT: mean 73.22, std 23.89, range [25.02, 98.06]

Radius of gyration: 23.18 Å; chains: 1; bounding box: 67×54×82 Å